Protein AF-A0A914QF33-F1 (afdb_monomer)

Secondary structure (DSSP, 8-state):
--PPPPSEEEEESSTTSSHHHHHHHHHHHHT-EEEEEEGGGG--SSTTHHHHHHHHHHHHHHHT-SEEEEEESTHHHHB------SHHHHHHHHHHHHHHHHHH-SS---SEEEEEEES-GGGB-TTTTSTTT--EEEE-PPPPHHHHHHHHHHHHTTS-B-TT--HHHHHHH-TT--HHHHHHHHHHHHHHHHHTT-SSB-HHHHHHHHHHHHHHHHH--------

Structure (mmCIF, N/CA/C/O backbone):
data_AF-A0A914QF33-F1
#
_entry.id   AF-A0A914QF33-F1
#
loop_
_atom_site.group_PDB
_atom_site.id
_atom_site.type_symbol
_atom_site.label_atom_id
_atom_site.label_alt_id
_atom_site.label_comp_id
_atom_site.label_asym_id
_atom_site.label_entity_id
_atom_site.label_seq_id
_atom_site.pdbx_PDB_ins_code
_atom_site.Cartn_x
_atom_site.Cartn_y
_atom_site.Cartn_z
_atom_site.occupancy
_atom_site.B_iso_or_equiv
_atom_site.auth_seq_id
_atom_site.auth_comp_id
_atom_site.auth_asym_id
_atom_site.auth_atom_id
_atom_site.pdbx_PDB_model_num
ATOM 1 N N . MET A 1 1 ? -22.958 -22.974 6.735 1.00 56.75 1 MET A N 1
ATOM 2 C CA . MET A 1 1 ? -21.685 -23.112 7.480 1.00 56.75 1 MET A CA 1
ATOM 3 C C . MET A 1 1 ? -21.623 -22.284 8.767 1.00 56.75 1 MET A C 1
ATOM 5 O O . MET A 1 1 ? -20.732 -22.549 9.552 1.00 56.75 1 MET A O 1
ATOM 9 N N . GLY A 1 2 ? -22.548 -21.345 9.038 1.00 72.31 2 GLY A N 1
ATOM 10 C CA . GLY A 1 2 ? -22.729 -20.777 10.390 1.00 72.31 2 GLY A CA 1
ATOM 11 C C . GLY A 1 2 ? -21.551 -19.972 10.958 1.00 72.31 2 GLY A C 1
ATOM 12 O O . GLY A 1 2 ? -21.504 -19.757 12.162 1.00 72.31 2 GLY A O 1
ATOM 13 N N . ILE A 1 3 ? -20.605 -19.547 10.114 1.00 76.50 3 ILE A N 1
ATOM 14 C CA . ILE A 1 3 ? -19.425 -18.773 10.514 1.00 76.50 3 ILE A CA 1
ATOM 15 C C . ILE A 1 3 ? -19.589 -17.300 10.149 1.00 76.50 3 ILE A C 1
ATOM 17 O O . ILE A 1 3 ? -20.126 -16.964 9.092 1.00 76.50 3 ILE A O 1
ATOM 21 N N . THR A 1 4 ? -19.087 -16.423 11.011 1.00 72.62 4 THR A N 1
ATOM 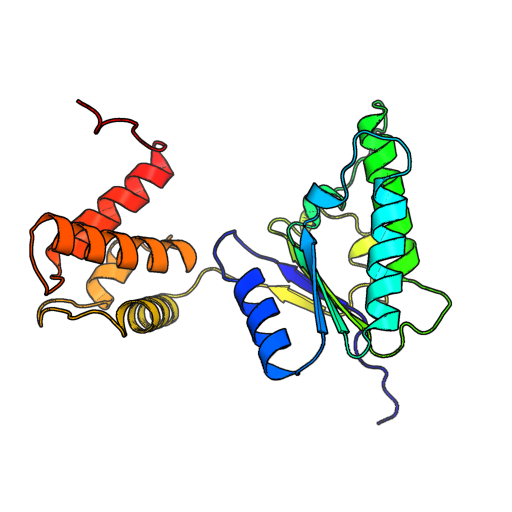22 C CA . THR A 1 4 ? -19.058 -14.980 10.765 1.00 72.62 4 THR A CA 1
ATOM 23 C C . THR A 1 4 ? -17.847 -14.627 9.907 1.00 72.62 4 THR A C 1
ATOM 25 O O . THR A 1 4 ? -16.744 -15.124 10.139 1.00 72.62 4 THR A O 1
ATOM 28 N N . ALA A 1 5 ? -18.039 -13.762 8.911 1.00 76.81 5 ALA A N 1
ATOM 29 C CA . ALA A 1 5 ? -16.935 -13.244 8.112 1.00 76.81 5 ALA A CA 1
ATOM 30 C C . ALA A 1 5 ? -15.943 -12.448 8.989 1.00 76.81 5 ALA A C 1
ATOM 32 O O . ALA A 1 5 ? -16.373 -11.804 9.951 1.00 76.81 5 ALA A O 1
ATOM 33 N N . PRO A 1 6 ? -14.638 -12.454 8.654 1.00 80.44 6 PRO A N 1
ATOM 34 C CA . PRO A 1 6 ? -13.648 -11.658 9.370 1.00 80.44 6 PRO A CA 1
ATOM 35 C C . PRO A 1 6 ? -14.013 -10.169 9.324 1.00 80.44 6 PRO A C 1
ATOM 37 O O . PRO A 1 6 ? -14.431 -9.642 8.291 1.00 80.44 6 PRO A O 1
ATOM 40 N N . LYS A 1 7 ? -13.854 -9.498 10.463 1.00 77.88 7 LYS A N 1
ATOM 41 C CA . LYS A 1 7 ? -14.256 -8.111 10.703 1.00 77.88 7 LYS A CA 1
ATOM 42 C C . LYS A 1 7 ? -13.261 -7.089 10.153 1.00 77.88 7 LYS A C 1
ATOM 44 O O . LYS A 1 7 ? -13.680 -6.011 9.737 1.00 77.88 7 LYS A O 1
ATOM 49 N N . GLY A 1 8 ? -11.970 -7.417 10.148 1.00 88.50 8 GLY A N 1
ATOM 50 C CA . GLY A 1 8 ? -10.912 -6.497 9.736 1.00 88.50 8 GLY A CA 1
ATOM 51 C C . GLY A 1 8 ? -9.675 -7.205 9.193 1.00 88.50 8 GLY A C 1
ATOM 52 O O . GLY A 1 8 ? -9.317 -8.302 9.637 1.00 88.50 8 GLY A O 1
ATOM 53 N N . VAL A 1 9 ? -9.026 -6.555 8.230 1.00 93.62 9 VAL A N 1
ATOM 54 C CA . VAL A 1 9 ? -7.782 -7.000 7.595 1.00 93.62 9 VAL A CA 1
ATOM 55 C C . VAL A 1 9 ? -6.718 -5.923 7.777 1.00 93.62 9 VAL A C 1
ATOM 57 O O . VAL A 1 9 ? -7.001 -4.744 7.583 1.00 93.62 9 VAL A O 1
ATOM 60 N N . ILE A 1 10 ? -5.486 -6.316 8.096 1.00 95.56 10 ILE A N 1
ATOM 61 C CA . ILE A 1 10 ? -4.321 -5.427 8.045 1.00 95.56 10 ILE A CA 1
ATOM 62 C C . ILE A 1 10 ? -3.326 -5.902 6.992 1.00 95.56 10 ILE A C 1
ATOM 64 O O . ILE A 1 10 ? -2.952 -7.075 6.956 1.00 95.56 10 ILE A O 1
ATOM 68 N N . LEU A 1 11 ? -2.908 -4.973 6.140 1.00 97.12 11 LEU A N 1
ATOM 69 C CA . LEU A 1 11 ? -1.852 -5.123 5.151 1.00 97.12 11 LEU A CA 1
ATOM 70 C C . LEU A 1 11 ? -0.567 -4.532 5.734 1.00 97.12 11 LEU A C 1
ATOM 72 O O . LEU A 1 11 ? -0.538 -3.360 6.111 1.00 97.12 11 LEU A O 1
ATOM 76 N N . TYR A 1 12 ? 0.505 -5.310 5.799 1.00 96.44 12 TYR A N 1
ATOM 77 C CA . TYR A 1 12 ? 1.785 -4.826 6.316 1.00 96.44 12 TYR A CA 1
ATOM 78 C C . TYR A 1 12 ? 2.955 -5.277 5.450 1.00 96.44 12 TYR A C 1
ATOM 80 O O . TYR A 1 12 ? 2.828 -6.190 4.645 1.00 96.44 12 TYR A O 1
ATOM 88 N N . GLY A 1 13 ? 4.084 -4.589 5.572 1.00 94.00 13 GLY A N 1
ATOM 89 C CA . GLY A 1 13 ? 5.297 -4.865 4.804 1.00 94.00 13 GLY A CA 1
ATOM 90 C C . GLY A 1 13 ? 6.000 -3.576 4.414 1.00 94.00 13 GLY A C 1
ATOM 91 O O . GLY A 1 13 ? 5.526 -2.482 4.727 1.00 94.00 13 GLY A O 1
ATOM 92 N N . GLU A 1 14 ? 7.107 -3.692 3.696 1.00 91.12 14 GLU A N 1
ATOM 93 C CA . GLU A 1 14 ? 7.926 -2.542 3.317 1.00 91.12 14 GLU A CA 1
ATOM 94 C C . GLU A 1 14 ? 7.166 -1.484 2.482 1.00 91.12 14 GLU A C 1
ATOM 96 O O . GLU A 1 14 ? 6.163 -1.785 1.815 1.00 91.12 14 GLU A O 1
ATOM 101 N N . PRO A 1 15 ? 7.603 -0.212 2.506 1.00 89.69 15 PRO A N 1
ATOM 102 C CA . PRO A 1 15 ? 7.045 0.806 1.626 1.00 89.69 15 PRO A CA 1
ATOM 103 C C . PRO A 1 15 ? 7.239 0.419 0.150 1.00 89.69 15 PRO A C 1
ATOM 105 O O . PRO A 1 15 ? 8.241 -0.174 -0.241 1.00 89.69 15 PRO A O 1
ATOM 108 N N . GLY A 1 16 ? 6.258 0.752 -0.692 1.00 89.25 16 GLY A N 1
ATOM 109 C CA . GLY A 1 16 ? 6.335 0.483 -2.133 1.00 89.25 16 GLY A CA 1
ATOM 110 C C . GLY A 1 16 ? 6.006 -0.953 -2.572 1.00 89.25 16 GLY A C 1
ATOM 111 O O . GLY A 1 16 ? 6.163 -1.262 -3.753 1.00 89.25 16 GLY A O 1
ATOM 112 N N . THR A 1 17 ? 5.506 -1.820 -1.679 1.00 92.50 17 THR A N 1
ATOM 113 C CA . THR A 1 17 ? 5.071 -3.198 -2.015 1.00 92.50 17 THR A CA 1
ATOM 114 C C . THR A 1 17 ? 3.632 -3.304 -2.536 1.00 92.50 17 THR A C 1
ATOM 116 O O . THR A 1 17 ? 3.186 -4.382 -2.911 1.00 92.50 17 THR A O 1
ATOM 119 N N . GLY A 1 18 ? 2.898 -2.187 -2.613 1.00 92.94 18 GLY A N 1
ATOM 120 C CA . GLY A 1 18 ? 1.579 -2.142 -3.257 1.00 92.94 18 GLY A CA 1
ATOM 121 C C . GLY A 1 18 ? 0.371 -2.305 -2.330 1.00 92.94 18 GLY A C 1
ATOM 122 O O . GLY A 1 18 ? -0.715 -2.587 -2.823 1.00 92.94 18 GLY A O 1
ATOM 123 N N . LYS A 1 19 ? 0.508 -2.069 -1.017 1.00 94.94 19 LYS A N 1
ATOM 124 C CA . LYS A 1 19 ? -0.603 -2.125 -0.038 1.00 94.94 19 LYS A CA 1
ATOM 125 C C . LYS A 1 19 ? -1.826 -1.298 -0.469 1.00 94.94 19 LYS A C 1
ATOM 127 O O . LYS A 1 19 ? -2.926 -1.830 -0.595 1.00 94.94 19 LYS A O 1
ATOM 132 N N . THR A 1 20 ? -1.619 -0.021 -0.794 1.00 90.94 20 THR A N 1
ATOM 133 C CA . THR A 1 20 ? -2.677 0.881 -1.282 1.00 90.94 20 THR A CA 1
ATOM 134 C C . THR A 1 20 ? -3.236 0.443 -2.643 1.00 90.94 20 THR A C 1
ATOM 136 O O . THR A 1 20 ? -4.423 0.620 -2.907 1.00 90.94 20 THR A O 1
ATOM 139 N N . LEU A 1 21 ? -2.404 -0.139 -3.518 1.00 91.88 21 LEU A N 1
ATOM 140 C CA . LEU A 1 21 ? -2.841 -0.644 -4.825 1.00 91.88 21 LEU A CA 1
ATOM 141 C C . LEU A 1 21 ? -3.768 -1.851 -4.654 1.00 91.88 21 LEU A C 1
ATOM 143 O O . LEU A 1 21 ? -4.826 -1.892 -5.277 1.00 91.88 21 LEU A O 1
ATOM 147 N N . LEU A 1 22 ? -3.412 -2.785 -3.768 1.00 93.25 22 LEU A N 1
ATOM 148 C CA . LEU A 1 22 ? -4.227 -3.954 -3.448 1.00 93.25 22 LEU A CA 1
ATOM 149 C C . LEU A 1 22 ? -5.594 -3.544 -2.887 1.00 93.25 22 LEU A C 1
ATOM 151 O O . LEU A 1 22 ? -6.614 -4.034 -3.361 1.00 93.25 22 LEU A O 1
ATOM 155 N N . ALA A 1 23 ? -5.630 -2.607 -1.935 1.00 89.75 23 ALA A N 1
ATOM 156 C CA . ALA A 1 23 ? -6.886 -2.120 -1.363 1.00 89.75 23 ALA A CA 1
ATOM 157 C C . ALA A 1 23 ? -7.811 -1.496 -2.423 1.00 89.75 23 ALA A C 1
ATOM 159 O O . ALA A 1 23 ? -9.002 -1.805 -2.465 1.00 89.75 23 ALA A O 1
ATOM 160 N N . LYS A 1 24 ? -7.258 -0.678 -3.331 1.00 86.56 24 LYS A N 1
ATOM 161 C CA . LYS A 1 24 ? -8.016 -0.109 -4.458 1.00 86.56 24 LYS A CA 1
ATOM 162 C C . LYS A 1 24 ? -8.519 -1.181 -5.426 1.00 86.56 24 LYS A C 1
ATOM 164 O O . LYS A 1 24 ? -9.646 -1.081 -5.900 1.00 86.56 24 LYS A O 1
ATOM 169 N N . ALA A 1 25 ? -7.708 -2.200 -5.713 1.00 89.75 25 ALA A N 1
ATOM 170 C CA . ALA A 1 25 ? -8.098 -3.298 -6.594 1.00 89.75 25 ALA A CA 1
ATOM 171 C C . ALA A 1 25 ? -9.272 -4.107 -6.017 1.00 89.75 25 ALA A C 1
ATOM 173 O O . ALA A 1 25 ? -10.191 -4.449 -6.756 1.00 89.75 25 ALA A O 1
ATOM 174 N N . VAL A 1 26 ? -9.271 -4.354 -4.701 1.00 89.50 26 VAL A N 1
ATOM 175 C CA . VAL A 1 26 ? -10.391 -5.007 -4.001 1.00 89.50 26 VAL A CA 1
ATOM 176 C C . VAL A 1 26 ? -11.657 -4.161 -4.088 1.00 89.50 26 VAL A C 1
ATOM 178 O O . VAL A 1 26 ? -12.715 -4.680 -4.411 1.00 89.50 26 VAL A O 1
ATOM 181 N N . ALA A 1 27 ? -11.563 -2.855 -3.850 1.00 84.31 27 ALA A N 1
ATOM 182 C CA . ALA A 1 27 ? -12.727 -1.977 -3.938 1.00 84.31 27 ALA A CA 1
ATOM 183 C C . ALA A 1 27 ? -13.337 -1.931 -5.345 1.00 84.31 27 ALA A C 1
ATOM 185 O O . ALA A 1 27 ? -14.554 -1.968 -5.509 1.00 84.31 27 ALA A O 1
ATOM 186 N N . HIS A 1 28 ? -12.481 -1.901 -6.367 1.00 84.88 28 HIS A N 1
ATOM 187 C CA . HIS A 1 28 ? -12.922 -1.930 -7.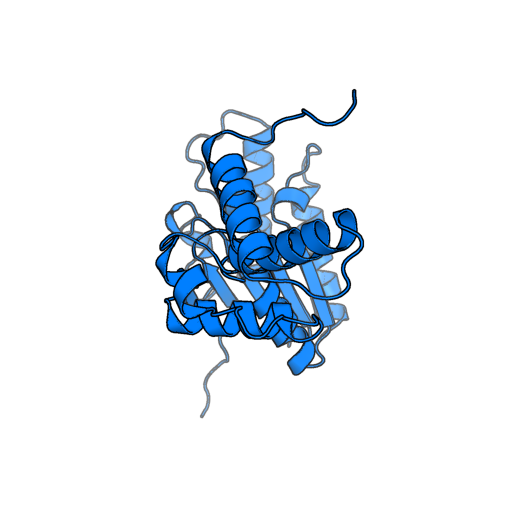755 1.00 84.88 28 HIS A CA 1
ATOM 188 C C . HIS A 1 28 ? -13.618 -3.253 -8.117 1.00 84.88 28 HIS A C 1
ATOM 190 O O . HIS A 1 28 ? -14.549 -3.249 -8.917 1.00 84.88 28 HIS A O 1
ATOM 196 N N . SER A 1 29 ? -13.189 -4.388 -7.553 1.00 88.75 29 SER A N 1
ATOM 197 C CA . SER A 1 29 ? -13.788 -5.693 -7.863 1.00 88.75 29 SER A CA 1
ATOM 198 C C . SER A 1 29 ? -15.087 -5.981 -7.107 1.00 88.75 29 SER A C 1
ATOM 200 O O . SER A 1 29 ? -15.863 -6.815 -7.568 1.00 88.75 29 SER A O 1
ATOM 202 N N . THR A 1 30 ? -15.340 -5.318 -5.974 1.00 85.69 30 THR A N 1
ATOM 203 C CA . THR A 1 30 ? -16.524 -5.572 -5.133 1.00 85.69 30 THR A CA 1
ATOM 204 C C . THR A 1 30 ? -17.685 -4.607 -5.364 1.00 85.69 30 THR A C 1
ATOM 206 O O . THR A 1 30 ? -18.737 -4.801 -4.761 1.00 85.69 30 THR A O 1
ATOM 209 N N . SER A 1 31 ? -17.517 -3.566 -6.191 1.00 83.69 31 SER A N 1
ATOM 210 C CA . SER A 1 31 ? -18.507 -2.488 -6.394 1.00 83.69 31 SER A CA 1
ATOM 211 C C . SER A 1 31 ? -19.007 -1.837 -5.090 1.00 83.69 31 SER A C 1
ATOM 213 O O . SER A 1 31 ? -20.052 -1.191 -5.082 1.00 83.69 31 SER A O 1
ATOM 215 N N . ALA A 1 32 ? -18.267 -1.998 -3.989 1.00 88.38 32 ALA A N 1
ATOM 216 C CA . ALA A 1 32 ? -18.563 -1.381 -2.704 1.00 88.38 32 ALA A CA 1
ATOM 217 C C . ALA A 1 32 ? -18.054 0.063 -2.685 1.00 88.38 32 ALA A C 1
ATOM 219 O O . ALA A 1 32 ? -17.037 0.386 -3.307 1.00 88.38 32 ALA A O 1
ATOM 220 N N . THR A 1 33 ? -18.714 0.926 -1.913 1.00 91.94 33 THR A N 1
ATOM 221 C CA . THR A 1 33 ? -18.214 2.281 -1.665 1.00 91.94 33 THR A CA 1
ATOM 222 C C . THR A 1 33 ? -16.828 2.199 -1.029 1.00 91.94 33 THR A C 1
ATOM 224 O O . THR A 1 33 ? -16.621 1.443 -0.081 1.00 91.94 33 THR A O 1
ATOM 227 N N . PHE A 1 34 ? -15.863 2.970 -1.532 1.00 93.75 34 PHE A N 1
ATOM 228 C CA . PHE A 1 34 ? -14.504 2.992 -0.995 1.00 93.75 34 PHE A CA 1
ATOM 229 C C . PHE A 1 34 ? -14.223 4.310 -0.288 1.00 93.75 34 PHE A C 1
ATOM 231 O O . PHE A 1 34 ? -14.032 5.341 -0.934 1.00 93.75 34 PHE A O 1
ATOM 238 N N . LEU A 1 35 ? -14.158 4.266 1.040 1.00 94.12 35 LEU A N 1
ATOM 239 C CA . LEU A 1 35 ? -13.763 5.408 1.856 1.00 94.12 35 LEU A CA 1
ATOM 240 C C . LEU A 1 35 ? -12.299 5.248 2.247 1.00 94.12 35 LEU A C 1
ATOM 242 O O . LEU A 1 35 ? -11.923 4.259 2.871 1.00 94.12 35 LEU A O 1
ATOM 246 N N . ARG A 1 36 ? -11.467 6.225 1.886 1.00 93.62 36 ARG A N 1
ATOM 247 C CA . ARG A 1 36 ? -10.045 6.253 2.240 1.00 93.62 36 ARG A CA 1
ATOM 248 C C . ARG A 1 36 ? -9.776 7.370 3.239 1.00 93.62 36 ARG A C 1
ATOM 250 O O . ARG A 1 36 ? -10.164 8.504 2.984 1.00 93.62 36 ARG A O 1
ATOM 257 N N . ALA A 1 37 ? -9.037 7.053 4.294 1.00 94.56 37 ALA A N 1
ATOM 258 C CA . ALA A 1 37 ? -8.424 8.028 5.189 1.00 94.56 37 ALA A CA 1
ATOM 259 C C . ALA A 1 37 ? -6.970 7.629 5.473 1.00 94.56 37 ALA A C 1
ATOM 261 O O . ALA A 1 37 ? -6.639 6.441 5.480 1.00 94.56 37 ALA A O 1
ATOM 262 N N . THR A 1 38 ? -6.100 8.610 5.691 1.00 94.19 38 THR A N 1
ATOM 263 C CA . THR A 1 38 ? -4.711 8.384 6.111 1.00 94.19 38 THR A CA 1
ATOM 264 C C . THR A 1 38 ? -4.624 8.562 7.624 1.00 94.19 38 THR A C 1
ATOM 266 O O . THR A 1 38 ? -5.294 9.428 8.182 1.00 94.19 38 THR A O 1
ATOM 269 N N . GLY A 1 39 ? -3.799 7.778 8.318 1.00 89.94 39 GLY A N 1
ATOM 270 C CA . GLY A 1 39 ? -3.629 7.892 9.768 1.00 89.94 39 GLY A CA 1
ATOM 271 C C . GLY A 1 39 ? -3.206 9.299 10.197 1.00 89.94 39 GLY A C 1
ATOM 272 O O . GLY A 1 39 ? -3.680 9.796 11.212 1.00 89.94 39 GLY A O 1
ATOM 273 N N . SER A 1 40 ? -2.394 9.984 9.388 1.00 89.44 40 SER A N 1
ATOM 274 C CA . SER A 1 40 ? -2.020 11.387 9.598 1.00 89.44 40 SER A CA 1
ATOM 275 C C . SER A 1 40 ? -3.210 12.348 9.589 1.00 89.44 40 SER A C 1
ATOM 277 O O . SER A 1 40 ? -3.198 13.317 10.341 1.00 89.44 40 SER A O 1
ATOM 279 N N . ASP A 1 41 ? -4.248 12.076 8.791 1.00 88.94 41 ASP A N 1
ATOM 280 C CA . ASP A 1 41 ? -5.438 12.934 8.678 1.00 88.94 41 ASP A CA 1
ATOM 281 C C . ASP A 1 41 ? -6.246 12.936 9.986 1.00 88.94 41 ASP A C 1
ATOM 283 O O . ASP A 1 41 ? -6.960 13.887 10.302 1.00 88.94 41 ASP A O 1
ATOM 287 N N . LEU A 1 42 ? -6.107 11.867 10.774 1.00 87.06 42 LEU A N 1
ATOM 288 C CA . LEU A 1 42 ? -6.761 11.702 12.067 1.00 87.06 42 LEU A CA 1
ATOM 289 C C . LEU A 1 42 ? -5.986 12.391 13.206 1.00 87.06 42 LEU A C 1
ATOM 291 O O . LEU A 1 42 ? -6.526 12.552 14.299 1.00 87.06 42 LEU A O 1
ATOM 295 N N . VAL A 1 43 ? -4.741 12.824 12.973 1.00 86.19 43 VAL A N 1
ATOM 296 C CA . VAL A 1 43 ? -3.927 13.542 13.963 1.00 86.19 43 VAL A CA 1
ATOM 297 C C . VAL A 1 43 ? -4.198 15.038 13.854 1.00 86.19 43 VAL A C 1
ATOM 299 O O . VAL A 1 43 ? -3.678 15.718 12.972 1.00 86.19 43 VAL A O 1
ATOM 302 N N . GLN A 1 44 ? -4.989 15.567 14.785 1.00 83.50 44 GLN A N 1
ATOM 303 C CA . GLN A 1 44 ? -5.368 16.979 14.806 1.00 83.50 44 GLN A CA 1
ATOM 304 C C . GLN A 1 44 ? -4.718 17.734 15.966 1.00 83.50 44 GLN A C 1
ATOM 306 O O . GLN A 1 44 ? -4.424 17.172 17.021 1.00 83.50 44 GLN A O 1
ATOM 311 N N . LYS A 1 45 ? -4.476 19.035 15.762 1.00 76.94 45 LYS A N 1
ATOM 312 C CA . LYS A 1 45 ? -3.938 19.924 16.810 1.00 76.94 45 LYS A CA 1
ATOM 313 C C . LYS A 1 45 ? -5.017 20.344 17.810 1.00 76.94 45 LYS A C 1
ATOM 315 O O . LYS A 1 45 ? -4.697 20.659 18.956 1.00 76.94 45 LYS A O 1
ATOM 320 N N . SER A 1 46 ? -6.274 20.375 17.372 1.00 78.88 46 SER A N 1
ATOM 321 C CA . SER A 1 46 ? -7.418 20.730 18.206 1.00 78.88 46 SER A CA 1
ATOM 322 C C . SER A 1 46 ? -7.864 19.526 19.032 1.00 78.88 46 SER A C 1
ATOM 324 O O . SER A 1 46 ? -8.001 18.418 18.520 1.00 78.88 46 SER A O 1
ATOM 326 N N . SER A 1 47 ? -8.139 19.755 20.316 1.00 80.62 47 SER A N 1
ATOM 327 C CA . SER A 1 47 ? -8.580 18.697 21.230 1.00 80.62 47 SER A CA 1
ATOM 328 C C . SER A 1 47 ? -9.926 18.102 20.797 1.00 80.62 47 SER A C 1
ATOM 330 O O . SER A 1 47 ? -10.915 18.823 20.686 1.00 80.62 47 SER A O 1
ATOM 332 N N . GLY A 1 48 ? -9.991 16.779 20.661 1.00 84.62 48 GLY A N 1
ATOM 333 C CA . GLY A 1 48 ? -11.191 16.005 20.341 1.00 84.62 48 GLY A CA 1
ATOM 334 C C . GLY A 1 48 ? -11.575 15.971 18.859 1.00 84.62 48 GLY A C 1
ATOM 335 O O . GLY A 1 48 ? -12.557 15.312 18.506 1.00 84.62 48 GLY A O 1
ATOM 336 N N . GLU A 1 49 ? -10.834 16.657 17.990 1.00 90.12 49 GLU A N 1
ATOM 337 C CA . GLU A 1 49 ? -11.142 16.725 16.560 1.00 90.12 49 GLU A CA 1
ATOM 338 C C . GLU A 1 49 ? -10.829 15.397 15.860 1.00 90.12 49 GLU A C 1
ATOM 340 O O . GLU A 1 49 ? -11.658 14.908 15.092 1.00 90.12 49 GLU A O 1
ATOM 345 N N . GLY A 1 50 ? -9.718 14.738 16.210 1.00 91.25 50 GLY A N 1
ATOM 346 C CA . GLY A 1 50 ? -9.369 13.426 15.656 1.00 91.25 50 GLY A CA 1
ATOM 347 C C . GLY A 1 50 ? -10.420 12.359 15.982 1.00 91.25 50 GLY A C 1
ATOM 348 O O . GLY A 1 50 ? -10.921 11.667 15.096 1.00 91.25 50 GLY A O 1
ATOM 349 N N . ALA A 1 51 ? -10.863 12.294 17.241 1.00 92.00 51 ALA A N 1
ATOM 350 C CA . ALA A 1 51 ? -11.938 11.391 17.663 1.00 92.00 51 ALA A CA 1
ATOM 351 C C . ALA A 1 51 ? -13.287 11.701 16.980 1.00 92.00 51 ALA A C 1
ATOM 353 O O . ALA A 1 51 ? -14.083 10.801 16.705 1.00 92.00 51 ALA A O 1
ATOM 354 N N . ARG A 1 52 ? -13.578 12.973 16.682 1.00 94.19 52 ARG A N 1
ATOM 355 C CA . ARG A 1 52 ? -14.764 13.341 15.897 1.00 94.19 52 ARG A CA 1
ATOM 356 C C . ARG A 1 52 ? -14.656 12.844 14.452 1.00 94.19 52 ARG A C 1
ATOM 358 O O . ARG A 1 52 ? -15.604 12.225 13.984 1.00 94.19 52 ARG A O 1
ATOM 365 N N . LEU A 1 53 ? -13.514 13.043 13.792 1.00 94.12 53 LEU A N 1
ATOM 366 C CA . LEU A 1 53 ? -13.282 12.566 12.422 1.00 94.12 53 LEU A CA 1
ATOM 367 C C . LEU A 1 53 ? -13.439 11.048 12.309 1.00 94.12 53 LEU A C 1
ATOM 369 O O . LEU A 1 53 ? -14.048 10.564 11.358 1.00 94.12 53 LEU A O 1
ATOM 373 N N . VAL A 1 54 ? -12.955 10.296 13.302 1.00 94.25 54 VAL A N 1
ATOM 374 C CA . VAL A 1 54 ? -13.166 8.844 13.368 1.00 94.25 54 VAL A CA 1
ATOM 375 C C . VAL A 1 54 ? -14.661 8.512 13.424 1.00 94.25 54 VAL A C 1
ATOM 377 O O . VAL A 1 54 ? -15.131 7.694 12.636 1.00 94.25 54 VAL A O 1
ATOM 380 N N . ARG A 1 55 ? -15.440 9.164 14.296 1.00 93.38 55 ARG A N 1
ATOM 381 C CA . ARG A 1 55 ? -16.895 8.936 14.372 1.00 93.38 55 ARG A CA 1
ATOM 382 C C . ARG A 1 55 ? -17.605 9.265 13.063 1.00 93.38 55 ARG A C 1
ATOM 384 O O . ARG A 1 55 ? -18.427 8.473 12.606 1.00 93.38 55 ARG A O 1
ATOM 391 N N . ASP A 1 56 ? -17.262 10.393 12.452 1.00 94.44 56 ASP A N 1
ATOM 392 C CA . ASP A 1 56 ? -17.869 10.848 11.202 1.00 94.44 56 ASP A CA 1
ATOM 393 C C . ASP A 1 56 ? -17.528 9.897 10.037 1.00 94.44 56 ASP A C 1
ATOM 395 O O . ASP A 1 56 ? -18.414 9.533 9.261 1.00 94.44 56 ASP A O 1
ATOM 399 N N . LEU A 1 57 ? -16.288 9.392 9.968 1.00 94.81 57 LEU A N 1
ATOM 400 C CA . LEU A 1 57 ? -15.865 8.387 8.986 1.00 94.81 57 LEU A CA 1
ATOM 401 C C . LEU A 1 57 ? -16.692 7.099 9.092 1.00 94.81 57 LEU A C 1
ATOM 403 O O . LEU A 1 57 ? -17.188 6.597 8.083 1.00 94.81 57 LEU A O 1
ATOM 407 N N . PHE A 1 58 ? -16.855 6.556 10.301 1.00 92.50 58 PHE A N 1
ATOM 408 C CA . PHE A 1 58 ? -17.616 5.320 10.506 1.00 92.50 58 PHE A CA 1
ATOM 409 C C . PHE A 1 58 ? -19.121 5.519 10.318 1.00 92.50 58 PHE A C 1
ATOM 411 O O . PHE A 1 58 ? -19.795 4.617 9.817 1.00 92.50 58 PHE A O 1
ATOM 418 N N . LYS A 1 59 ? -19.654 6.694 10.669 1.00 93.12 59 LYS A N 1
ATOM 419 C CA . LYS A 1 59 ? -21.047 7.053 10.391 1.00 93.12 59 LYS A CA 1
ATOM 420 C C . LYS A 1 59 ? -21.315 7.071 8.885 1.00 93.12 59 LYS A C 1
ATOM 422 O O . LYS A 1 59 ? -22.219 6.380 8.425 1.00 93.12 59 LYS A O 1
ATOM 427 N N . MET A 1 60 ? -20.477 7.768 8.122 1.00 94.19 60 MET A N 1
ATOM 428 C CA . MET A 1 60 ? -20.559 7.809 6.661 1.00 94.19 60 MET A CA 1
ATOM 429 C C . MET A 1 60 ? -20.407 6.411 6.044 1.00 94.19 60 MET A C 1
ATOM 431 O O . MET A 1 60 ? -21.157 6.044 5.146 1.00 94.19 60 MET A O 1
ATOM 435 N N . ALA A 1 61 ? -19.495 5.582 6.563 1.00 93.75 61 ALA A N 1
ATOM 436 C CA . ALA A 1 61 ? -19.334 4.207 6.093 1.00 93.75 61 ALA A CA 1
ATOM 437 C C . ALA A 1 61 ? -20.605 3.361 6.275 1.00 93.75 61 ALA A C 1
ATOM 439 O O . ALA A 1 61 ? -20.949 2.580 5.388 1.00 93.75 61 ALA A O 1
ATOM 440 N N . LYS A 1 62 ? -21.310 3.523 7.406 1.00 91.94 62 LYS A N 1
ATOM 441 C CA . LYS A 1 62 ? -22.599 2.859 7.659 1.00 91.94 62 LYS A CA 1
ATOM 442 C C . LYS A 1 62 ? -23.688 3.360 6.702 1.00 91.94 62 LYS A C 1
ATOM 444 O O . LYS A 1 62 ? -24.456 2.547 6.198 1.00 91.94 62 LYS A O 1
ATOM 449 N N . GLU A 1 63 ? -23.745 4.665 6.440 1.00 93.12 63 GLU A N 1
ATOM 450 C CA . GLU A 1 63 ? -24.718 5.278 5.520 1.00 93.12 63 GLU A CA 1
ATOM 451 C C . GLU A 1 63 ? -24.490 4.862 4.055 1.00 93.12 63 GLU A C 1
ATOM 453 O O . GLU A 1 63 ? -25.447 4.740 3.295 1.00 93.12 63 GLU A O 1
ATOM 458 N N . CYS A 1 64 ? -23.240 4.589 3.667 1.00 92.44 64 CYS A N 1
ATOM 459 C CA . CYS A 1 64 ? -22.860 4.182 2.311 1.00 92.44 64 CYS A CA 1
ATOM 460 C C . CYS A 1 64 ? -22.682 2.661 2.125 1.00 92.44 64 CYS A C 1
ATOM 462 O O . CYS A 1 64 ? -22.042 2.242 1.155 1.00 92.44 64 CYS A O 1
ATOM 464 N N . ALA A 1 65 ? -23.181 1.832 3.049 1.00 90.50 65 ALA A N 1
ATOM 465 C CA . ALA A 1 65 ? -23.052 0.378 2.956 1.00 90.50 65 ALA A CA 1
ATOM 466 C C . ALA A 1 65 ? -23.735 -0.176 1.676 1.00 90.50 65 ALA A C 1
ATOM 468 O O . ALA A 1 65 ? -24.846 0.256 1.360 1.00 90.50 65 ALA A O 1
ATOM 469 N N . PRO A 1 66 ? -23.125 -1.138 0.947 1.00 91.12 66 PRO A N 1
ATOM 470 C CA . PRO A 1 66 ? -21.889 -1.861 1.265 1.00 91.12 66 PRO A CA 1
ATOM 471 C C . PRO A 1 66 ? -20.631 -1.002 1.073 1.00 91.12 66 PRO A C 1
ATOM 473 O O . PRO A 1 66 ? -20.441 -0.372 0.032 1.00 91.12 66 PRO A O 1
ATOM 476 N N . CYS A 1 67 ? -19.750 -0.983 2.078 1.00 91.81 67 CYS A N 1
ATOM 477 C CA . CYS A 1 67 ? -18.616 -0.058 2.124 1.00 91.81 67 CYS A CA 1
ATOM 478 C C . CYS A 1 67 ? -17.325 -0.731 2.608 1.00 91.81 67 CYS A C 1
ATOM 480 O O . CYS A 1 67 ? -17.321 -1.550 3.528 1.00 91.81 67 CYS A O 1
ATOM 482 N N . ILE A 1 68 ? -16.198 -0.327 2.026 1.00 92.38 68 ILE A N 1
ATOM 483 C CA . ILE A 1 68 ? -14.849 -0.653 2.482 1.00 92.38 68 ILE A CA 1
ATOM 484 C C . ILE A 1 68 ? -14.199 0.631 2.996 1.00 92.38 68 ILE A C 1
ATOM 486 O O . ILE A 1 68 ? -13.998 1.581 2.240 1.00 92.38 68 ILE A O 1
ATOM 490 N N . VAL A 1 69 ? -13.846 0.641 4.279 1.00 94.44 69 VAL A N 1
ATOM 491 C CA . VAL A 1 69 ? -13.030 1.694 4.890 1.00 94.44 69 VAL A CA 1
ATOM 492 C C . VAL A 1 69 ? -11.569 1.271 4.818 1.00 94.44 69 VAL A C 1
ATOM 494 O O . VAL A 1 69 ? -11.178 0.261 5.407 1.00 94.44 69 VAL A O 1
ATOM 497 N N . PHE A 1 70 ? -10.765 2.044 4.095 1.00 95.88 70 PHE A N 1
ATOM 498 C CA . PHE A 1 70 ? -9.325 1.868 3.993 1.00 95.88 70 PHE A CA 1
ATOM 499 C C . PHE A 1 70 ? -8.586 2.929 4.813 1.00 95.88 70 PHE A C 1
ATOM 501 O O . PHE A 1 70 ? -8.632 4.114 4.480 1.00 95.88 70 PHE A O 1
ATOM 508 N N . LEU A 1 71 ? -7.895 2.487 5.865 1.00 95.62 71 LEU A N 1
ATOM 509 C CA . LEU A 1 71 ? -7.040 3.325 6.707 1.00 95.62 71 LEU A CA 1
ATOM 510 C C . LEU A 1 71 ? -5.573 3.091 6.336 1.00 95.62 71 LEU A C 1
ATOM 512 O O . LEU A 1 71 ? -4.993 2.066 6.699 1.00 95.62 71 LEU A O 1
ATOM 516 N N . ASP A 1 72 ? -4.990 4.023 5.589 1.00 94.69 72 ASP A N 1
ATOM 517 C CA . ASP A 1 72 ? -3.579 3.983 5.191 1.00 94.69 72 ASP A CA 1
ATOM 518 C C . ASP A 1 72 ? -2.689 4.565 6.300 1.00 94.69 72 ASP A C 1
ATOM 520 O O . ASP A 1 72 ? -3.144 5.414 7.060 1.00 94.69 72 ASP A O 1
ATOM 524 N N . GLU A 1 73 ? -1.430 4.136 6.392 1.00 92.88 73 GLU A N 1
ATOM 525 C CA . GLU A 1 73 ? -0.447 4.654 7.370 1.00 92.88 73 GLU A CA 1
ATOM 526 C C . GLU A 1 73 ? -0.968 4.701 8.821 1.00 92.88 73 GLU A C 1
ATOM 528 O O . GLU A 1 73 ? -0.815 5.690 9.546 1.00 92.88 73 GLU A O 1
ATOM 533 N N . ILE A 1 74 ? -1.616 3.615 9.262 1.00 93.88 74 ILE A N 1
ATOM 534 C CA . ILE A 1 74 ? -2.270 3.579 10.579 1.00 93.88 74 ILE A CA 1
ATOM 535 C C . ILE A 1 74 ? -1.282 3.732 11.749 1.00 93.88 74 ILE A C 1
ATOM 537 O O . ILE A 1 74 ? -1.679 4.101 12.849 1.00 93.88 74 ILE A O 1
ATOM 541 N N . ASP A 1 75 ? 0.016 3.525 11.525 1.00 91.25 75 ASP A N 1
ATOM 542 C CA . ASP A 1 75 ? 1.090 3.766 12.495 1.00 91.25 75 ASP A CA 1
ATOM 543 C C . ASP A 1 75 ? 1.191 5.225 12.968 1.00 91.25 75 ASP A C 1
ATOM 545 O O . ASP A 1 75 ? 1.651 5.466 14.089 1.00 91.25 75 ASP A O 1
ATOM 549 N N . ALA A 1 76 ? 0.676 6.189 12.196 1.00 89.44 76 ALA A N 1
ATOM 550 C CA . ALA A 1 76 ? 0.605 7.588 12.620 1.00 89.44 76 ALA A CA 1
ATOM 551 C C . ALA A 1 76 ? -0.241 7.787 13.897 1.00 89.44 76 ALA A C 1
ATOM 553 O O . ALA A 1 76 ? 0.112 8.608 14.746 1.00 89.44 76 ALA A O 1
ATOM 554 N N . VAL A 1 77 ? -1.315 7.002 14.061 1.00 88.75 77 VAL A N 1
ATOM 555 C CA . VAL A 1 77 ? -2.215 7.046 15.235 1.00 88.75 77 VAL A CA 1
ATOM 556 C C . VAL A 1 77 ? -2.149 5.802 16.113 1.00 88.75 77 VAL A C 1
ATOM 558 O O . VAL A 1 77 ? -2.500 5.857 17.284 1.00 88.75 77 VAL A O 1
ATOM 561 N N . GLY A 1 78 ? -1.708 4.675 15.561 1.00 84.38 78 GLY A N 1
ATOM 562 C CA . GLY A 1 78 ? -1.759 3.367 16.203 1.00 84.38 78 GLY A CA 1
ATOM 563 C C . GLY A 1 78 ? -0.504 2.976 16.969 1.00 84.38 78 GLY A C 1
ATOM 564 O O . GLY A 1 78 ? -0.413 1.826 17.377 1.00 84.38 78 GLY A O 1
ATOM 565 N N . THR A 1 79 ? 0.480 3.860 17.130 1.00 82.69 79 THR A N 1
ATOM 566 C CA . THR A 1 79 ? 1.756 3.544 17.791 1.00 82.69 79 THR A CA 1
ATOM 567 C C . THR A 1 79 ? 1.621 3.419 19.311 1.00 82.69 79 THR A C 1
ATOM 569 O O . THR A 1 79 ? 0.930 4.211 19.949 1.00 82.69 79 THR A O 1
ATOM 572 N N . LYS A 1 80 ? 2.332 2.453 19.915 1.00 67.75 80 LYS A N 1
ATOM 573 C CA . LYS A 1 80 ? 2.448 2.328 21.381 1.00 67.75 80 LYS A CA 1
ATOM 574 C C . LYS A 1 80 ? 3.107 3.584 21.961 1.00 67.75 80 LYS A C 1
ATOM 576 O O . LYS A 1 80 ? 4.289 3.818 21.715 1.00 67.75 80 LYS A O 1
ATOM 581 N N . ARG A 1 81 ? 2.382 4.368 22.760 1.00 68.19 81 ARG A N 1
ATOM 582 C CA . ARG A 1 81 ? 2.952 5.503 23.505 1.00 68.19 81 ARG A CA 1
ATOM 583 C C . ARG A 1 81 ? 2.806 5.240 25.001 1.00 68.19 81 ARG A C 1
ATOM 585 O O . ARG A 1 81 ? 1.695 5.232 25.517 1.00 68.19 81 ARG A O 1
ATOM 592 N N . PHE A 1 82 ? 3.930 4.954 25.660 1.00 56.34 82 PHE A N 1
ATOM 593 C CA . PHE A 1 82 ? 3.979 4.570 27.078 1.00 56.34 82 PHE A CA 1
ATOM 594 C C . PHE A 1 82 ? 4.085 5.765 28.036 1.00 56.34 82 PHE A C 1
ATOM 596 O O . PHE A 1 82 ? 3.774 5.605 29.209 1.00 56.34 82 PHE A O 1
ATOM 603 N N . ASP A 1 83 ? 4.448 6.951 27.540 1.00 56.84 83 ASP A N 1
ATOM 604 C CA . ASP A 1 83 ? 4.559 8.171 28.342 1.00 56.84 83 ASP A CA 1
ATOM 605 C C . ASP A 1 83 ? 3.803 9.311 27.655 1.00 56.84 83 ASP A C 1
ATOM 607 O O . ASP A 1 83 ? 4.147 9.725 26.551 1.00 56.84 83 ASP A O 1
ATOM 611 N N . THR A 1 84 ? 2.723 9.786 28.276 1.00 62.41 84 THR A N 1
ATOM 612 C CA . THR A 1 84 ? 1.831 10.815 27.712 1.00 62.41 84 THR A CA 1
ATOM 613 C C . THR A 1 84 ? 2.127 12.165 28.356 1.00 62.41 84 THR A C 1
ATOM 615 O O . THR A 1 84 ? 1.301 12.749 29.059 1.00 62.41 84 THR A O 1
ATOM 618 N N . SER A 1 85 ? 3.355 12.641 28.163 1.00 67.19 85 SER A N 1
ATOM 619 C CA . SER A 1 85 ? 3.837 13.882 28.779 1.00 67.19 85 SER A CA 1
ATOM 620 C C . SER A 1 85 ? 3.394 15.129 28.006 1.00 67.19 85 SER A C 1
ATOM 622 O O . SER A 1 85 ? 3.249 16.205 28.588 1.00 67.19 85 SER A O 1
ATOM 624 N N . SER A 1 86 ? 3.109 14.994 26.704 1.00 77.56 86 SER A N 1
ATOM 625 C CA . SER A 1 86 ? 2.689 16.108 25.852 1.00 77.56 86 SER A CA 1
ATOM 626 C C . SER A 1 86 ? 1.186 16.097 25.533 1.00 77.56 86 SER A C 1
ATOM 628 O O . SER A 1 86 ? 0.559 15.053 25.343 1.00 77.56 86 SER A O 1
ATOM 630 N N . ARG A 1 87 ? 0.587 17.292 25.400 1.00 74.62 87 ARG A N 1
ATOM 631 C CA . ARG A 1 87 ? -0.833 17.449 25.005 1.00 74.62 87 ARG A CA 1
ATOM 632 C C . ARG A 1 87 ? -1.133 16.829 23.633 1.00 74.62 87 ARG A C 1
ATOM 634 O O . ARG A 1 87 ? -2.236 16.337 23.423 1.00 74.62 87 ARG A O 1
ATOM 641 N N . GLY A 1 88 ? -0.163 16.837 22.714 1.00 77.00 88 GLY A N 1
ATOM 642 C CA . GLY A 1 88 ? -0.310 16.229 21.388 1.00 77.00 88 GLY A CA 1
ATOM 643 C C . GLY A 1 88 ? -0.408 14.703 21.445 1.00 77.00 88 G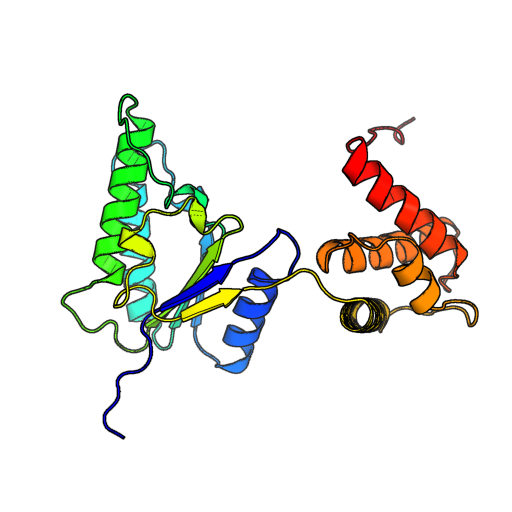LY A C 1
ATOM 644 O O . GLY A 1 88 ? -1.231 14.112 20.754 1.00 77.00 88 GLY A O 1
ATOM 645 N N . GLU A 1 89 ? 0.370 14.055 22.314 1.00 79.56 89 GLU A N 1
ATOM 646 C CA . GLU A 1 89 ? 0.298 12.602 22.518 1.00 79.56 89 GLU A CA 1
ATOM 647 C C . GLU A 1 89 ? -1.038 12.160 23.108 1.00 79.56 89 GLU A C 1
ATOM 649 O O . GLU A 1 89 ? -1.591 11.152 22.670 1.00 79.56 89 GLU A O 1
ATOM 654 N N . GLN A 1 90 ? -1.583 12.936 24.048 1.00 83.31 90 GLN A N 1
ATOM 655 C CA . GLN A 1 90 ? -2.900 12.668 24.628 1.00 83.31 90 GLN A CA 1
ATOM 656 C C . GLN A 1 90 ? -4.007 12.715 23.566 1.00 83.31 90 GLN A C 1
ATOM 658 O O . GLN A 1 90 ? -4.938 11.912 23.609 1.00 83.31 90 GLN A O 1
ATOM 663 N N . GLU A 1 91 ? -3.909 13.623 22.592 1.00 85.69 91 GLU A N 1
ATOM 664 C CA . GLU A 1 91 ? -4.892 13.732 21.510 1.00 85.69 91 GLU A CA 1
ATOM 665 C C . GLU A 1 91 ? -4.813 12.556 20.526 1.00 85.69 91 GLU A C 1
ATOM 667 O O . GLU A 1 91 ? -5.839 11.975 20.158 1.00 85.69 91 GLU A O 1
ATOM 672 N N . VAL A 1 92 ? -3.597 12.138 20.160 1.00 87.44 92 VAL A N 1
ATOM 673 C CA . VAL A 1 92 ? -3.388 10.930 19.345 1.00 87.44 92 VAL A CA 1
ATOM 674 C C . VAL A 1 92 ? -3.943 9.698 20.065 1.00 87.44 92 VAL A C 1
ATOM 676 O O . VAL A 1 92 ? -4.657 8.901 19.459 1.00 87.44 92 VAL A O 1
ATOM 679 N N . GLN A 1 93 ? -3.694 9.572 21.372 1.00 87.75 93 GLN A N 1
ATOM 680 C CA . GLN A 1 93 ? -4.207 8.464 22.177 1.00 87.75 93 GLN A CA 1
ATOM 681 C C . GLN A 1 93 ? -5.741 8.454 22.243 1.00 87.75 93 GLN A C 1
ATOM 683 O O . GLN A 1 93 ? -6.351 7.397 22.101 1.00 87.75 93 GLN A O 1
ATOM 688 N N . ARG A 1 94 ? -6.390 9.612 22.414 1.00 89.25 94 ARG A N 1
ATOM 689 C CA . ARG A 1 94 ? -7.862 9.716 22.373 1.00 89.25 94 ARG A CA 1
ATOM 690 C C . ARG A 1 94 ? -8.427 9.283 21.025 1.00 89.25 94 ARG A C 1
ATOM 692 O O . ARG A 1 94 ? -9.413 8.552 20.983 1.00 89.25 94 ARG A O 1
ATOM 699 N N . THR A 1 95 ? -7.783 9.700 19.940 1.00 91.94 95 THR A N 1
ATOM 700 C CA . THR A 1 95 ? -8.161 9.312 18.576 1.00 91.94 95 THR A CA 1
ATOM 701 C C . THR A 1 95 ? -8.022 7.805 18.369 1.00 91.94 95 THR A C 1
ATOM 703 O O . THR A 1 95 ? -8.927 7.173 17.825 1.00 91.94 95 THR A O 1
ATOM 706 N N . LEU A 1 96 ? -6.932 7.206 18.863 1.00 91.50 96 LEU A N 1
ATOM 707 C CA . LEU A 1 96 ? -6.737 5.759 18.852 1.00 91.50 96 LEU A CA 1
ATOM 708 C C . LEU A 1 96 ? -7.833 5.038 19.640 1.00 91.50 96 LEU A C 1
ATOM 710 O O . LEU A 1 96 ? -8.427 4.101 19.120 1.00 91.50 96 LEU A O 1
ATOM 714 N N . LEU A 1 97 ? -8.134 5.471 20.866 1.00 91.12 97 LEU A N 1
ATOM 715 C CA . LEU A 1 97 ? -9.180 4.856 21.689 1.00 91.12 97 LEU A CA 1
ATOM 716 C C . LEU A 1 97 ? -10.550 4.911 21.005 1.00 91.12 97 LEU A C 1
ATOM 718 O O . LEU A 1 97 ? -11.269 3.914 21.007 1.00 91.12 97 LEU A O 1
ATOM 722 N N . GLU A 1 98 ? -10.888 6.031 20.367 1.00 92.44 98 GLU A N 1
ATOM 723 C CA . GLU A 1 98 ? -12.130 6.136 19.602 1.00 92.44 98 GLU A CA 1
ATOM 724 C C . GLU A 1 98 ? -12.135 5.196 18.392 1.00 92.44 98 GLU A C 1
ATOM 726 O O . GLU A 1 98 ? -13.127 4.508 18.150 1.00 92.44 98 GLU A O 1
ATOM 731 N N . LEU A 1 99 ? -11.016 5.084 17.671 1.00 92.31 99 LEU A N 1
ATOM 732 C CA . LEU A 1 99 ? -10.886 4.104 16.594 1.00 92.31 99 LEU A CA 1
ATOM 733 C C . LEU A 1 99 ? -11.103 2.682 17.120 1.00 92.31 99 LEU A C 1
ATOM 735 O O . LEU A 1 99 ? -11.884 1.932 16.542 1.00 92.31 99 LEU A O 1
ATOM 739 N N . LEU A 1 100 ? -10.473 2.314 18.237 1.00 90.62 100 LEU A N 1
ATOM 740 C CA . LEU A 1 100 ? -10.659 1.006 18.865 1.00 90.62 100 LEU A CA 1
ATOM 741 C C . LEU A 1 100 ? -12.125 0.756 19.250 1.00 90.62 100 LEU A C 1
ATOM 743 O O . LEU A 1 100 ? -12.627 -0.344 19.018 1.00 90.62 100 LEU A O 1
ATOM 747 N N . ASN A 1 101 ? -12.824 1.770 19.764 1.00 90.31 101 ASN A N 1
ATOM 748 C CA . ASN A 1 101 ? -14.248 1.680 20.085 1.00 90.31 101 ASN A CA 1
ATOM 749 C C . ASN A 1 101 ? -15.099 1.405 18.836 1.00 90.31 101 ASN A C 1
ATOM 751 O O . ASN A 1 101 ? -15.965 0.530 18.874 1.00 90.31 101 ASN A O 1
ATOM 755 N N . GLN A 1 102 ? -14.830 2.083 17.714 1.00 89.62 102 GLN A N 1
ATOM 756 C CA . GLN A 1 102 ? -15.525 1.834 16.442 1.00 89.62 102 GLN A CA 1
ATOM 757 C C . GLN A 1 102 ? -15.202 0.441 15.854 1.00 89.62 102 GLN A C 1
ATOM 759 O O . GLN A 1 102 ? -16.063 -0.210 15.248 1.00 89.62 102 GLN A O 1
ATOM 764 N N . LEU A 1 103 ? -13.973 -0.053 16.059 1.00 87.75 103 LEU A N 1
ATOM 765 C CA . LEU A 1 103 ? -13.528 -1.391 15.640 1.00 87.75 103 LEU A CA 1
ATOM 766 C C . LEU A 1 103 ? -14.075 -2.530 16.502 1.00 87.75 103 LEU A C 1
ATOM 768 O O . LEU A 1 103 ? -14.211 -3.650 16.001 1.00 87.75 103 LEU A O 1
ATOM 772 N N . ASP A 1 104 ? -14.408 -2.277 17.763 1.00 79.94 104 ASP A N 1
ATOM 773 C CA . ASP A 1 104 ? -15.066 -3.265 18.616 1.00 79.94 104 ASP A CA 1
ATOM 774 C C . ASP A 1 104 ? -16.567 -3.247 18.417 1.00 79.94 104 ASP A C 1
ATOM 776 O O . ASP A 1 104 ? -17.104 -4.284 18.036 1.00 79.94 104 ASP A O 1
ATOM 780 N N . GLY A 1 105 ? -17.182 -2.072 18.604 1.00 65.31 105 GLY A N 1
ATOM 781 C CA . GLY A 1 105 ? -18.599 -1.769 18.421 1.00 65.31 105 GLY A CA 1
ATOM 782 C C . GLY A 1 105 ? -19.561 -2.810 19.001 1.00 65.31 105 GLY A C 1
ATOM 783 O O . GLY A 1 105 ? -19.730 -3.889 18.443 1.00 65.31 105 GLY A O 1
ATOM 784 N N . PHE A 1 106 ? -20.293 -2.458 20.061 1.00 52.28 106 PHE A N 1
ATOM 785 C CA . PHE A 1 106 ? -21.410 -3.284 20.552 1.00 52.28 106 PHE A CA 1
ATOM 786 C C . PHE A 1 106 ? -22.518 -3.478 19.498 1.00 52.28 106 PHE A C 1
ATOM 788 O O . PHE A 1 106 ? -23.260 -4.456 19.546 1.00 52.28 106 PHE A O 1
ATOM 795 N N . GLU A 1 107 ? -22.610 -2.568 18.527 1.00 60.59 107 GLU A N 1
ATOM 796 C CA . GLU A 1 107 ? -23.526 -2.660 17.395 1.00 60.59 107 GLU A CA 1
ATOM 797 C C . GLU A 1 107 ? -22.909 -3.415 16.213 1.00 60.59 107 GLU A C 1
ATOM 799 O O . GLU A 1 107 ? -21.739 -3.238 15.864 1.00 60.59 107 GLU A O 1
ATOM 804 N N . SER A 1 108 ? -23.738 -4.200 15.520 1.00 66.00 108 SER A N 1
ATOM 805 C CA . SER A 1 108 ? -23.376 -4.766 14.221 1.00 66.00 108 SER A CA 1
ATOM 806 C C . SER A 1 108 ? -22.975 -3.646 13.254 1.00 66.00 108 SER A C 1
ATOM 808 O O . SER A 1 108 ? -23.757 -2.737 12.982 1.00 66.00 108 SER A O 1
ATOM 810 N N . ARG A 1 109 ? -21.763 -3.729 12.690 1.00 71.12 109 ARG A N 1
ATOM 811 C CA . ARG A 1 109 ? -21.265 -2.799 11.660 1.00 71.12 109 ARG A CA 1
ATOM 812 C C . ARG A 1 109 ? -21.984 -2.927 10.310 1.00 71.12 109 ARG A C 1
ATOM 814 O O . ARG A 1 109 ? -21.623 -2.220 9.375 1.00 71.12 109 ARG A O 1
ATOM 821 N N . GLY A 1 110 ? -22.968 -3.820 10.190 1.00 78.44 110 GLY A N 1
ATOM 822 C CA . GLY A 1 110 ? -23.612 -4.119 8.916 1.00 78.44 110 GLY A CA 1
ATOM 823 C C . GLY A 1 110 ? -22.593 -4.611 7.886 1.00 78.44 110 GLY A C 1
ATOM 824 O O . GLY A 1 110 ? -21.672 -5.363 8.221 1.00 78.44 110 GLY A O 1
ATOM 825 N N . ASP A 1 111 ? -22.738 -4.165 6.639 1.00 86.31 111 ASP A N 1
ATOM 826 C CA . ASP A 1 111 ? -21.829 -4.517 5.545 1.00 86.31 111 ASP A CA 1
ATOM 827 C C . ASP A 1 111 ? -20.715 -3.480 5.329 1.00 86.31 111 ASP A C 1
ATOM 829 O O . ASP A 1 111 ? -20.472 -2.986 4.228 1.00 86.31 111 ASP A O 1
ATOM 833 N N . VAL A 1 112 ? -20.039 -3.132 6.428 1.00 90.12 112 VAL A N 1
ATOM 834 C CA . VAL A 1 112 ? -18.838 -2.293 6.418 1.00 90.12 112 VAL A CA 1
ATOM 835 C C . VAL A 1 112 ? -17.620 -3.159 6.721 1.00 90.12 112 VAL A C 1
ATOM 837 O O . VAL A 1 112 ? -17.523 -3.772 7.789 1.00 90.12 112 VAL A O 1
ATOM 840 N N . LYS A 1 113 ? -16.677 -3.218 5.778 1.00 90.19 113 LYS A N 1
ATOM 841 C CA . LYS A 1 113 ? -15.399 -3.929 5.926 1.00 90.19 113 LYS A CA 1
ATOM 842 C C . LYS A 1 113 ? -14.266 -2.942 6.145 1.00 90.19 113 LYS A C 1
ATOM 844 O O . LYS A 1 113 ? -14.292 -1.829 5.629 1.00 90.19 113 LYS A O 1
ATOM 849 N N . ILE A 1 114 ? -13.259 -3.368 6.899 1.00 92.88 114 ILE A N 1
ATOM 850 C CA . ILE A 1 114 ? -12.140 -2.510 7.287 1.00 92.88 114 ILE A CA 1
ATOM 851 C C . ILE A 1 114 ? -10.845 -3.126 6.782 1.00 92.88 114 ILE A C 1
ATOM 853 O O . ILE A 1 114 ? -10.541 -4.287 7.071 1.00 92.88 114 ILE A O 1
ATOM 857 N N . ILE A 1 115 ? -10.085 -2.330 6.038 1.00 95.00 115 ILE A N 1
ATOM 858 C CA . ILE A 1 115 ? -8.735 -2.653 5.593 1.00 95.00 115 ILE A CA 1
ATOM 859 C C . ILE A 1 115 ? -7.804 -1.582 6.158 1.00 95.00 115 ILE A C 1
ATOM 861 O O . ILE A 1 115 ? -7.990 -0.397 5.913 1.00 95.00 115 ILE A O 1
ATOM 865 N N . MET A 1 116 ? -6.791 -1.990 6.908 1.00 95.94 116 MET A N 1
ATOM 866 C CA . MET A 1 116 ? -5.747 -1.095 7.406 1.00 95.94 116 MET A CA 1
ATOM 867 C C . MET A 1 116 ? -4.434 -1.382 6.691 1.00 95.94 116 MET A C 1
ATOM 869 O O . MET A 1 116 ? -4.184 -2.525 6.313 1.00 95.94 116 MET A O 1
ATOM 873 N N . ALA A 1 117 ? -3.578 -0.379 6.533 1.00 96.31 117 ALA A N 1
ATOM 874 C CA . ALA A 1 117 ? -2.230 -0.554 6.016 1.00 96.31 117 ALA A CA 1
ATOM 875 C C . ALA A 1 117 ? -1.192 0.119 6.917 1.00 96.31 117 ALA A C 1
ATOM 877 O O . ALA A 1 117 ? -1.403 1.218 7.422 1.00 96.31 117 ALA A O 1
ATOM 878 N N . THR A 1 118 ? -0.052 -0.542 7.109 1.00 95.19 118 THR A N 1
ATOM 879 C CA . THR A 1 118 ? 1.106 0.024 7.815 1.00 95.19 118 THR A CA 1
ATOM 880 C C . THR A 1 118 ? 2.413 -0.478 7.213 1.00 95.19 118 THR A C 1
ATOM 882 O O . THR A 1 118 ? 2.460 -1.532 6.574 1.00 95.19 118 THR A O 1
ATOM 885 N N . ASN A 1 119 ? 3.497 0.261 7.436 1.00 93.50 119 ASN A N 1
ATOM 886 C CA . ASN A 1 119 ? 4.847 -0.214 7.147 1.00 93.50 119 ASN A CA 1
ATOM 887 C C . ASN A 1 119 ? 5.498 -0.929 8.344 1.00 93.50 119 ASN A C 1
ATOM 889 O O . ASN A 1 119 ? 6.510 -1.600 8.167 1.00 93.50 119 ASN A O 1
ATOM 893 N N . ARG A 1 120 ? 4.950 -0.777 9.560 1.00 91.00 120 ARG A N 1
ATOM 894 C CA . ARG A 1 120 ? 5.601 -1.187 10.815 1.00 91.00 120 ARG A CA 1
ATOM 895 C C . ARG A 1 120 ? 4.606 -1.819 11.787 1.00 91.00 120 ARG A C 1
ATOM 897 O O . ARG A 1 120 ? 4.266 -1.225 12.810 1.00 91.00 120 ARG A O 1
ATOM 904 N N . ILE A 1 121 ? 4.156 -3.037 11.490 1.00 92.19 121 ILE A N 1
ATOM 905 C CA . ILE A 1 121 ? 3.161 -3.736 12.322 1.00 92.19 121 ILE A CA 1
ATOM 906 C C . ILE A 1 121 ? 3.595 -3.905 13.789 1.00 92.19 121 ILE A C 1
ATOM 908 O O . ILE A 1 121 ? 2.758 -3.797 14.679 1.00 92.19 121 ILE A O 1
ATOM 912 N N . ASP A 1 122 ? 4.893 -4.072 14.058 1.00 91.25 122 ASP A N 1
ATOM 913 C CA . ASP A 1 122 ? 5.433 -4.281 15.413 1.00 91.25 122 ASP A CA 1
ATOM 914 C C . ASP A 1 122 ? 5.319 -3.040 16.313 1.00 91.25 122 ASP A C 1
ATOM 916 O O . ASP A 1 122 ? 5.305 -3.138 17.546 1.00 91.25 122 ASP A O 1
ATOM 920 N N . SER A 1 123 ? 5.222 -1.862 15.688 1.00 89.88 123 SER A N 1
ATOM 921 C CA . SER A 1 123 ? 5.084 -0.575 16.377 1.00 89.88 123 SER A CA 1
ATOM 922 C C . SER A 1 123 ? 3.653 -0.296 16.843 1.00 89.88 123 SER A C 1
ATOM 924 O O . SER A 1 123 ? 3.442 0.571 17.697 1.00 89.88 123 SER A O 1
ATOM 926 N N . LEU A 1 124 ? 2.680 -1.043 16.311 1.00 91.19 124 LEU A N 1
ATOM 927 C CA . LEU A 1 124 ? 1.271 -0.842 16.604 1.00 91.19 124 LEU A CA 1
ATOM 928 C C . LEU A 1 124 ? 0.893 -1.309 18.012 1.00 91.19 124 LEU A C 1
ATOM 930 O O . LEU A 1 124 ? 1.446 -2.267 18.564 1.00 91.19 124 LEU A O 1
ATOM 934 N N . ASP A 1 125 ? -0.100 -0.633 18.580 1.00 90.25 125 ASP A N 1
ATOM 935 C CA . ASP A 1 125 ? -0.738 -1.006 19.830 1.00 90.25 125 ASP A CA 1
ATOM 936 C C . ASP A 1 125 ? -1.318 -2.434 19.712 1.00 90.25 125 ASP A C 1
ATOM 938 O O . ASP A 1 125 ? -2.097 -2.710 18.787 1.00 90.25 125 ASP A O 1
ATOM 942 N N . PRO A 1 126 ? -0.981 -3.367 20.628 1.00 89.62 126 PRO A N 1
ATOM 943 C CA . PRO A 1 126 ? -1.469 -4.741 20.584 1.00 89.62 126 PRO A CA 1
ATOM 944 C C . PRO A 1 126 ? -2.995 -4.824 20.641 1.00 89.62 126 PRO A C 1
ATOM 946 O O . PRO A 1 126 ? -3.581 -5.775 20.122 1.00 89.62 126 PRO A O 1
ATOM 949 N N . ALA A 1 127 ? -3.645 -3.827 21.248 1.00 89.06 127 ALA A N 1
ATOM 950 C CA . ALA A 1 127 ? -5.088 -3.732 21.306 1.00 89.06 127 ALA A CA 1
ATOM 951 C C . ALA A 1 127 ? -5.683 -3.605 19.898 1.00 89.06 127 ALA A C 1
ATOM 953 O O . ALA A 1 127 ? -6.728 -4.195 19.638 1.00 89.06 127 ALA A O 1
ATOM 954 N N . LEU A 1 128 ? -5.036 -2.900 18.966 1.00 87.62 128 LEU A N 1
ATOM 955 C CA . LEU A 1 128 ? -5.532 -2.734 17.596 1.00 87.62 128 LEU A CA 1
ATOM 956 C C . LEU A 1 128 ? -5.470 -4.049 16.801 1.00 87.62 128 LEU A C 1
ATOM 958 O O . LEU A 1 128 ? -6.402 -4.380 16.076 1.00 87.62 128 LEU A O 1
ATOM 962 N N . ILE A 1 129 ? -4.410 -4.839 16.996 1.00 87.69 129 ILE A N 1
ATOM 963 C CA . ILE A 1 129 ? -4.147 -6.096 16.266 1.00 87.69 129 ILE A CA 1
ATOM 964 C C . ILE A 1 129 ? -4.739 -7.355 16.922 1.00 87.69 129 ILE A C 1
ATOM 966 O O . ILE A 1 129 ? -4.402 -8.478 16.520 1.00 87.69 129 ILE A O 1
ATOM 970 N N . ARG A 1 130 ? -5.575 -7.188 17.951 1.00 88.31 130 ARG A N 1
ATOM 971 C CA . ARG A 1 130 ? -6.213 -8.291 18.676 1.00 88.31 130 ARG A CA 1
ATOM 972 C C . ARG A 1 130 ? -7.318 -8.945 17.820 1.00 88.31 130 ARG A C 1
ATOM 974 O O . ARG A 1 130 ? -8.080 -8.223 17.165 1.00 88.31 130 ARG A O 1
ATOM 981 N N . PRO A 1 131 ? -7.460 -10.288 17.857 1.00 84.62 131 PRO A N 1
ATOM 982 C CA . PRO A 1 131 ? -8.591 -10.981 17.238 1.00 84.62 131 PRO A CA 1
ATOM 983 C C . PRO A 1 131 ? -9.939 -10.403 17.689 1.00 84.62 131 PRO A C 1
ATOM 985 O O . PRO A 1 131 ? -10.105 -10.078 18.866 1.00 84.62 131 PRO A O 1
ATOM 988 N N . GLY A 1 132 ? -10.885 -10.267 16.758 1.00 81.25 132 GLY A N 1
ATOM 989 C CA . GLY A 1 132 ? -12.162 -9.573 16.965 1.00 81.25 132 GLY A CA 1
ATOM 990 C C . GLY A 1 132 ? -12.192 -8.138 16.422 1.00 81.25 132 GLY A C 1
ATOM 991 O O . GLY A 1 132 ? -13.264 -7.672 16.02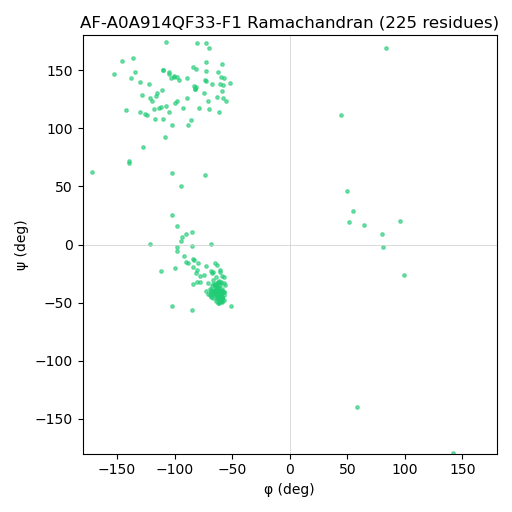6 1.00 81.25 132 GLY A O 1
ATOM 992 N N . ARG A 1 133 ? -11.029 -7.475 16.325 1.00 87.44 133 ARG A N 1
ATOM 993 C CA . ARG A 1 133 ? -10.839 -6.198 15.606 1.00 87.44 133 ARG A CA 1
ATOM 994 C C . ARG A 1 133 ? -10.180 -6.443 14.254 1.00 87.44 133 ARG A C 1
ATOM 996 O O . ARG A 1 133 ? -10.709 -6.043 13.219 1.00 87.44 133 ARG A O 1
ATOM 1003 N N . ILE A 1 134 ? -9.048 -7.148 14.280 1.00 88.88 134 ILE A N 1
ATOM 1004 C CA . ILE A 1 134 ? -8.278 -7.546 13.101 1.00 88.88 134 ILE A CA 1
ATOM 1005 C C . ILE A 1 134 ? -8.122 -9.061 13.123 1.00 88.88 134 ILE A C 1
ATOM 1007 O O . ILE A 1 134 ? -7.406 -9.618 13.954 1.00 88.88 134 ILE A O 1
ATOM 1011 N N . ASP A 1 135 ? -8.778 -9.723 12.176 1.00 89.31 135 ASP A N 1
ATOM 1012 C CA . ASP A 1 135 ? -8.812 -11.186 12.098 1.00 89.31 135 ASP A CA 1
ATOM 1013 C C . ASP A 1 135 ? -7.813 -11.731 11.074 1.00 89.31 135 ASP A C 1
ATOM 1015 O O . ASP A 1 135 ? -7.438 -12.904 11.121 1.00 89.31 135 ASP A O 1
ATOM 1019 N N . ARG A 1 136 ? -7.367 -10.891 10.131 1.00 92.50 136 ARG A N 1
ATOM 1020 C CA . ARG A 1 136 ? -6.391 -11.262 9.102 1.00 92.50 136 ARG A CA 1
ATOM 1021 C C . ARG A 1 136 ? -5.239 -10.274 9.059 1.00 92.50 136 ARG A C 1
ATOM 1023 O O . ARG A 1 136 ? -5.445 -9.071 8.934 1.00 92.50 136 ARG A O 1
ATOM 1030 N N . LYS A 1 137 ? -4.026 -10.816 9.112 1.00 94.38 137 LYS A N 1
ATOM 1031 C CA . LYS A 1 137 ? -2.766 -10.094 8.941 1.00 94.38 137 LYS A CA 1
ATOM 1032 C C . LYS A 1 137 ? -2.138 -10.609 7.654 1.00 94.38 137 LYS A C 1
ATOM 1034 O O . LYS A 1 137 ? -1.892 -11.807 7.547 1.00 94.38 137 LYS A O 1
ATOM 1039 N N . ILE A 1 138 ? -1.974 -9.733 6.671 1.00 95.44 138 ILE A N 1
ATOM 1040 C CA . ILE A 1 138 ? -1.465 -10.083 5.346 1.00 95.44 138 ILE A CA 1
ATOM 1041 C C . ILE A 1 138 ? -0.167 -9.320 5.126 1.00 95.44 138 ILE A C 1
ATOM 1043 O O . ILE A 1 138 ? -0.159 -8.090 5.070 1.00 95.44 138 ILE A O 1
ATOM 1047 N N . GLU A 1 139 ? 0.917 -10.070 4.992 1.00 95.75 139 GLU A N 1
ATOM 1048 C CA . GLU A 1 139 ? 2.216 -9.523 4.634 1.00 95.75 139 GLU A CA 1
ATOM 1049 C C . GLU A 1 139 ? 2.322 -9.330 3.123 1.00 95.75 139 GLU A C 1
ATOM 1051 O O . GLU A 1 139 ? 1.988 -10.226 2.346 1.00 95.75 139 GLU A O 1
ATOM 1056 N N . LEU A 1 140 ? 2.808 -8.165 2.706 1.00 94.75 140 LEU A N 1
ATOM 1057 C CA . LEU A 1 140 ? 3.215 -7.878 1.339 1.00 94.75 140 LEU A CA 1
ATOM 1058 C C . LEU A 1 140 ? 4.745 -7.788 1.311 1.00 94.75 140 LEU A C 1
ATOM 1060 O O . LEU A 1 140 ? 5.286 -6.703 1.569 1.00 94.75 140 LEU A O 1
ATOM 1064 N N . PRO A 1 141 ? 5.439 -8.904 1.020 1.00 92.12 141 PRO A N 1
ATOM 1065 C CA . PRO A 1 141 ? 6.892 -8.925 0.963 1.00 92.12 141 PRO A CA 1
ATOM 1066 C C . PRO A 1 141 ? 7.408 -8.142 -0.250 1.00 92.12 141 PRO A C 1
ATOM 1068 O O . PRO A 1 141 ? 6.661 -7.780 -1.167 1.00 92.12 141 PRO A O 1
ATOM 1071 N N . LYS A 1 142 ? 8.721 -7.906 -0.280 1.00 90.62 142 LYS A N 1
ATOM 1072 C CA . LYS A 1 142 ? 9.400 -7.435 -1.490 1.00 90.62 142 LYS A CA 1
ATOM 1073 C C . LYS A 1 142 ? 9.173 -8.415 -2.653 1.00 90.62 142 LYS A C 1
ATOM 1075 O O . LYS A 1 142 ? 9.144 -9.626 -2.430 1.00 90.62 142 LYS A O 1
ATOM 1080 N N . PRO A 1 143 ? 9.027 -7.915 -3.892 1.00 92.00 143 PRO A N 1
ATOM 1081 C CA . PRO A 1 143 ? 8.831 -8.781 -5.046 1.00 92.00 143 PRO A CA 1
ATOM 1082 C C . PRO A 1 143 ? 10.098 -9.597 -5.335 1.00 92.00 143 PRO A C 1
ATOM 1084 O O . PRO A 1 143 ? 11.208 -9.064 -5.317 1.00 92.00 143 PRO A O 1
ATOM 1087 N N . ASP A 1 144 ? 9.925 -10.876 -5.663 1.00 92.62 144 ASP A N 1
ATOM 1088 C CA . ASP A 1 144 ? 11.003 -11.711 -6.198 1.00 92.62 144 ASP A CA 1
ATOM 1089 C C . ASP A 1 144 ? 11.342 -11.321 -7.651 1.00 92.62 144 ASP A C 1
ATOM 1091 O O . ASP A 1 144 ? 10.670 -10.494 -8.277 1.00 92.62 144 ASP A O 1
ATOM 1095 N N . GLU A 1 145 ? 12.396 -11.911 -8.221 1.00 93.25 145 GLU A N 1
ATOM 1096 C CA . GLU A 1 145 ? 12.843 -11.580 -9.581 1.00 93.25 145 GLU A CA 1
ATOM 1097 C C . GLU A 1 145 ? 11.741 -11.790 -10.632 1.00 93.25 145 GLU A C 1
ATOM 1099 O O . GLU A 1 145 ? 11.534 -10.948 -11.510 1.00 93.25 145 GLU A O 1
ATOM 1104 N N . LYS A 1 146 ? 10.968 -12.876 -10.502 1.00 93.88 146 LYS A N 1
ATOM 1105 C CA . LYS A 1 146 ? 9.846 -13.183 -11.398 1.00 93.88 146 LYS A CA 1
ATOM 1106 C C . LYS A 1 146 ? 8.733 -12.143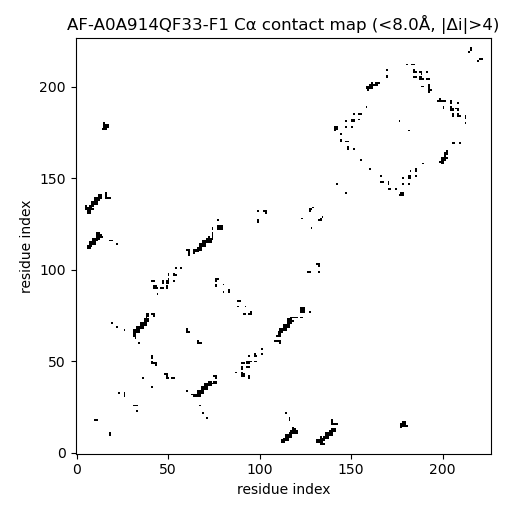 -11.289 1.00 93.88 146 LYS A C 1
ATOM 1108 O O . LYS A 1 146 ? 8.184 -11.719 -12.307 1.00 93.88 146 LYS A O 1
ATOM 1113 N N . THR A 1 147 ? 8.409 -11.711 -10.076 1.00 94.31 147 THR A N 1
ATOM 1114 C CA . THR A 1 147 ? 7.393 -10.688 -9.818 1.00 94.31 147 THR A CA 1
ATOM 1115 C C . THR A 1 147 ? 7.851 -9.326 -10.323 1.00 94.31 147 THR A C 1
ATOM 1117 O O . THR A 1 147 ? 7.067 -8.636 -10.968 1.00 94.31 147 THR A O 1
ATOM 1120 N N . LYS A 1 148 ? 9.125 -8.958 -10.143 1.00 95.19 148 LYS A N 1
ATOM 1121 C CA . LYS A 1 148 ? 9.686 -7.720 -10.709 1.00 95.19 148 LYS A CA 1
ATOM 1122 C C . LYS A 1 148 ? 9.575 -7.681 -12.228 1.00 95.19 148 LYS A C 1
ATOM 1124 O O . LYS A 1 148 ? 9.125 -6.675 -12.765 1.00 95.19 148 LYS A O 1
ATOM 1129 N N . MET A 1 149 ? 9.902 -8.774 -12.921 1.00 94.81 149 MET A N 1
ATOM 1130 C CA . MET A 1 149 ? 9.738 -8.848 -14.380 1.00 94.81 149 MET A CA 1
ATOM 1131 C C . MET A 1 149 ? 8.280 -8.636 -14.808 1.00 94.81 149 MET A C 1
ATOM 1133 O O . MET A 1 149 ? 8.025 -7.913 -15.769 1.00 94.81 149 MET A O 1
ATOM 1137 N N . LYS A 1 150 ? 7.312 -9.195 -14.068 1.00 96.25 150 LYS A N 1
ATOM 1138 C CA . LYS A 1 150 ? 5.883 -8.937 -14.314 1.00 96.25 150 LYS A CA 1
ATOM 1139 C C . LYS A 1 150 ? 5.516 -7.472 -14.081 1.00 96.25 150 LYS A C 1
ATOM 1141 O O . LYS A 1 150 ? 4.812 -6.894 -14.900 1.00 96.25 150 LYS A O 1
ATOM 1146 N N . ILE A 1 151 ? 6.006 -6.862 -13.002 1.00 95.94 151 ILE A N 1
ATOM 1147 C CA . ILE A 1 151 ? 5.761 -5.445 -12.697 1.00 95.94 151 ILE A CA 1
ATOM 1148 C C . ILE A 1 151 ? 6.324 -4.548 -13.811 1.00 95.94 151 ILE A C 1
ATOM 1150 O O . ILE A 1 151 ? 5.618 -3.664 -14.295 1.00 95.94 151 ILE A O 1
ATOM 1154 N N . LEU A 1 152 ? 7.556 -4.806 -14.266 1.00 96.12 152 LEU A N 1
ATOM 1155 C CA . LEU A 1 152 ? 8.170 -4.105 -15.398 1.00 96.12 152 LEU A CA 1
ATOM 1156 C C . LEU A 1 152 ? 7.335 -4.278 -16.671 1.00 96.12 152 LEU A C 1
ATOM 1158 O O . LEU A 1 152 ? 7.027 -3.295 -17.338 1.00 96.12 152 LEU A O 1
ATOM 1162 N N . SER A 1 153 ? 6.895 -5.501 -16.977 1.00 96.69 153 SER A N 1
ATOM 1163 C CA . SER A 1 153 ? 6.040 -5.777 -18.137 1.00 96.69 153 SER A CA 1
ATOM 1164 C C . SER A 1 153 ? 4.709 -5.024 -18.086 1.00 96.69 153 SER A C 1
ATOM 1166 O O . SER A 1 153 ? 4.278 -4.485 -19.102 1.00 96.69 153 SER A O 1
ATOM 1168 N N . ILE A 1 154 ? 4.067 -4.942 -16.917 1.00 96.50 154 ILE A N 1
ATOM 1169 C CA . ILE A 1 154 ? 2.813 -4.197 -16.745 1.00 96.50 154 ILE A CA 1
ATOM 1170 C C . ILE A 1 154 ? 3.050 -2.705 -16.994 1.00 96.50 154 ILE A C 1
ATOM 1172 O O . ILE A 1 154 ? 2.322 -2.086 -17.771 1.00 96.50 154 ILE A O 1
ATOM 1176 N N . HIS A 1 155 ? 4.083 -2.125 -16.380 1.00 96.69 155 HIS A N 1
ATOM 1177 C CA . HIS A 1 155 ? 4.365 -0.692 -16.495 1.00 96.69 155 HIS A CA 1
ATOM 1178 C C . HIS A 1 155 ? 4.930 -0.267 -17.853 1.00 96.69 155 HIS A C 1
ATOM 1180 O O . HIS A 1 155 ? 4.839 0.908 -18.196 1.00 96.69 155 HIS A O 1
ATOM 1186 N N . THR A 1 156 ? 5.454 -1.203 -18.640 1.00 96.69 156 THR A N 1
ATOM 1187 C CA . THR A 1 156 ? 5.943 -0.952 -20.002 1.00 96.69 156 THR A CA 1
ATOM 1188 C C . THR A 1 156 ? 4.942 -1.322 -21.094 1.00 96.69 156 THR A C 1
ATOM 1190 O O . THR A 1 156 ? 5.214 -1.073 -22.263 1.00 96.69 156 THR A O 1
ATOM 1193 N N . SER A 1 157 ? 3.767 -1.860 -20.748 1.00 95.94 157 SER A N 1
ATOM 1194 C CA . SER A 1 157 ? 2.757 -2.315 -21.721 1.00 95.94 157 SER A CA 1
ATOM 1195 C C . SER A 1 157 ? 2.291 -1.234 -22.711 1.00 95.94 157 SER A C 1
ATOM 1197 O O . SER A 1 157 ? 1.932 -1.556 -23.839 1.00 95.94 157 SER A O 1
ATOM 1199 N N . GLY A 1 158 ? 2.330 0.043 -22.316 1.00 94.12 158 GLY A N 1
ATOM 1200 C CA . GLY A 1 158 ? 2.022 1.190 -23.181 1.00 94.12 158 GLY A CA 1
ATOM 1201 C C . GLY A 1 158 ? 3.237 1.846 -23.851 1.00 94.12 158 GLY A C 1
ATOM 1202 O O . GLY A 1 158 ? 3.084 2.876 -24.502 1.00 94.12 158 GLY A O 1
ATOM 1203 N N . MET A 1 159 ? 4.447 1.311 -23.668 1.00 96.56 159 MET A N 1
ATOM 1204 C CA . MET A 1 159 ? 5.696 1.892 -24.172 1.00 96.56 159 MET A CA 1
ATOM 1205 C C . MET A 1 159 ? 6.152 1.184 -25.452 1.00 96.56 159 MET A C 1
ATOM 1207 O O . MET A 1 159 ? 6.027 -0.030 -25.586 1.00 96.56 159 MET A O 1
ATOM 1211 N N . THR A 1 160 ? 6.752 1.929 -26.385 1.00 97.00 160 THR A N 1
ATOM 1212 C CA . THR A 1 160 ? 7.447 1.316 -27.528 1.00 97.00 160 THR A CA 1
ATOM 1213 C C . THR A 1 160 ? 8.879 0.986 -27.114 1.00 97.00 160 THR A C 1
ATOM 1215 O O . THR A 1 160 ? 9.707 1.882 -26.951 1.00 97.00 160 THR A O 1
ATOM 1218 N N . LEU A 1 161 ? 9.165 -0.301 -26.919 1.00 97.31 161 LEU A N 1
ATOM 1219 C CA . LEU A 1 161 ? 10.481 -0.787 -26.503 1.00 97.31 161 LEU A CA 1
ATOM 1220 C C . LEU A 1 161 ? 11.312 -1.239 -27.708 1.00 97.31 161 LEU A C 1
ATOM 1222 O O . LEU A 1 161 ? 10.795 -1.854 -28.643 1.00 97.31 161 LEU A O 1
ATOM 1226 N N . ALA A 1 162 ? 12.613 -0.964 -27.677 1.00 96.69 162 ALA A N 1
ATOM 1227 C CA . ALA A 1 162 ? 13.551 -1.540 -28.629 1.00 96.69 162 ALA A CA 1
ATOM 1228 C C . ALA A 1 162 ? 13.787 -3.035 -28.337 1.00 96.69 162 ALA A C 1
ATOM 1230 O O . ALA A 1 162 ? 13.588 -3.526 -27.226 1.00 96.69 162 ALA A O 1
ATOM 1231 N N . LYS A 1 163 ? 14.225 -3.779 -29.362 1.00 94.25 163 LYS A N 1
ATOM 1232 C CA . LYS A 1 163 ? 14.427 -5.243 -29.295 1.00 94.25 163 LYS A CA 1
ATOM 1233 C C . LYS A 1 163 ? 15.528 -5.675 -28.315 1.00 94.25 163 LYS A C 1
ATOM 1235 O O . LYS A 1 163 ? 15.635 -6.854 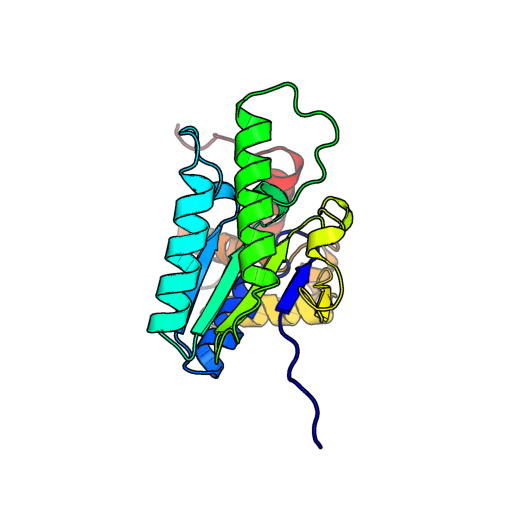-27.993 1.00 94.25 163 LYS A O 1
ATOM 1240 N N . ASP A 1 164 ? 16.382 -4.747 -27.899 1.00 93.44 164 ASP A N 1
ATOM 1241 C CA . ASP A 1 164 ? 17.495 -4.964 -26.975 1.00 93.44 164 ASP A CA 1
ATOM 1242 C C . ASP A 1 164 ? 17.075 -4.933 -25.496 1.00 93.44 164 ASP A C 1
ATOM 1244 O O . ASP A 1 164 ? 17.853 -5.369 -24.641 1.00 93.44 164 ASP A O 1
ATOM 1248 N N . VAL A 1 165 ? 15.860 -4.462 -25.188 1.00 95.44 165 VAL A N 1
ATOM 1249 C CA . VAL A 1 165 ? 15.338 -4.380 -23.820 1.00 95.44 165 VAL A CA 1
ATOM 1250 C C . VAL A 1 165 ? 15.063 -5.784 -23.280 1.00 95.44 165 VAL A C 1
ATOM 1252 O O . VAL A 1 165 ? 14.206 -6.509 -23.781 1.00 95.44 165 VAL A O 1
ATOM 1255 N N . LYS A 1 166 ? 15.796 -6.162 -22.228 1.00 95.00 166 LYS A N 1
ATOM 1256 C CA . LYS A 1 166 ? 15.658 -7.453 -21.535 1.00 95.00 166 LYS A CA 1
ATOM 1257 C C . LYS A 1 166 ? 15.434 -7.221 -20.047 1.00 95.00 166 LYS A C 1
ATOM 1259 O O . LYS A 1 166 ? 16.344 -6.759 -19.354 1.00 95.00 166 LYS A O 1
ATOM 1264 N N . PHE A 1 167 ? 14.244 -7.542 -19.542 1.00 94.44 167 PHE A N 1
ATOM 1265 C CA . PHE A 1 167 ? 13.893 -7.309 -18.135 1.00 94.44 167 PHE A CA 1
ATOM 1266 C C . PHE A 1 167 ? 14.747 -8.133 -17.171 1.00 94.44 167 PHE A C 1
ATOM 1268 O O . PHE A 1 167 ? 15.034 -7.664 -16.073 1.00 94.44 167 PHE A O 1
ATOM 1275 N N . GLU A 1 168 ? 15.244 -9.295 -17.593 1.00 93.81 168 GLU A N 1
ATOM 1276 C CA . GLU A 1 168 ? 16.181 -10.110 -16.816 1.00 93.81 168 GLU A CA 1
ATOM 1277 C C . GLU A 1 168 ? 17.441 -9.310 -16.469 1.00 93.81 168 GLU A C 1
ATOM 1279 O O . GLU A 1 168 ? 17.917 -9.344 -15.336 1.00 93.81 168 GLU A O 1
ATOM 1284 N N . LYS A 1 169 ? 17.951 -8.517 -17.424 1.00 91.81 169 LYS A N 1
ATOM 1285 C CA . LYS A 1 169 ? 19.121 -7.661 -17.197 1.00 91.81 169 LYS A CA 1
ATOM 1286 C C . LYS A 1 169 ? 18.813 -6.550 -16.198 1.00 91.81 169 LYS A C 1
ATOM 1288 O O . LYS A 1 169 ? 19.648 -6.272 -15.346 1.00 91.81 169 LYS A O 1
ATOM 1293 N N . ILE A 1 170 ? 17.629 -5.945 -16.275 1.00 91.19 170 ILE A N 1
ATOM 1294 C CA . ILE A 1 170 ? 17.191 -4.890 -15.347 1.00 91.19 170 ILE A CA 1
ATOM 1295 C C . ILE A 1 170 ? 17.116 -5.446 -13.922 1.00 91.19 170 ILE A C 1
ATOM 1297 O O . ILE A 1 170 ? 17.703 -4.885 -13.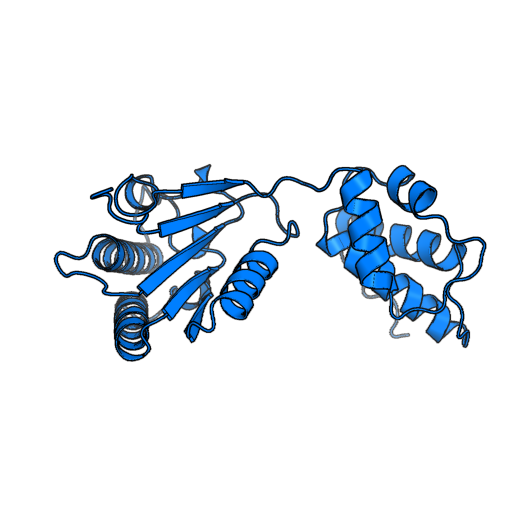003 1.00 91.19 170 ILE A O 1
ATOM 1301 N N . VAL A 1 171 ? 16.443 -6.585 -13.750 1.00 91.56 171 VAL A N 1
ATOM 1302 C CA . VAL A 1 171 ? 16.241 -7.217 -12.440 1.00 91.56 171 VAL A CA 1
ATOM 1303 C C . VAL A 1 171 ? 17.551 -7.739 -11.847 1.00 91.56 171 VAL A C 1
ATOM 1305 O O . VAL A 1 171 ? 17.760 -7.616 -10.643 1.00 91.56 171 VAL A O 1
ATOM 1308 N N . SER A 1 172 ? 18.464 -8.255 -12.676 1.00 89.75 172 SER A N 1
ATOM 1309 C CA . SER A 1 172 ? 19.775 -8.733 -12.216 1.00 89.75 172 SER A CA 1
ATOM 1310 C C . SER A 1 172 ? 20.692 -7.628 -11.678 1.00 89.75 172 SER A C 1
ATOM 1312 O O . SER A 1 172 ? 21.595 -7.919 -10.897 1.00 89.75 172 SER A O 1
ATOM 1314 N N . LYS A 1 173 ? 20.474 -6.370 -12.091 1.00 85.75 173 LYS A N 1
ATOM 1315 C CA . LYS A 1 173 ? 21.324 -5.232 -11.712 1.00 85.75 173 LYS A CA 1
ATOM 1316 C C . LYS A 1 173 ? 21.055 -4.729 -10.304 1.00 85.75 173 LYS A C 1
ATOM 1318 O O . LYS A 1 173 ? 21.986 -4.255 -9.665 1.00 85.75 173 LYS A O 1
ATOM 1323 N N . GLU A 1 174 ? 19.814 -4.825 -9.830 1.00 82.56 174 GLU A N 1
ATOM 1324 C CA . GLU A 1 174 ? 19.463 -4.403 -8.477 1.00 82.56 174 GLU A CA 1
ATOM 1325 C C . GLU A 1 174 ? 18.431 -5.338 -7.839 1.00 82.56 174 GLU A C 1
ATOM 1327 O O . GLU A 1 174 ? 17.270 -5.449 -8.257 1.00 82.56 174 GLU A O 1
ATOM 1332 N N . ARG A 1 175 ? 18.866 -6.007 -6.768 1.00 80.31 175 ARG A N 1
ATOM 1333 C CA . ARG A 1 175 ? 18.057 -6.990 -6.045 1.00 80.31 175 ARG A CA 1
ATOM 1334 C C . ARG A 1 175 ? 17.132 -6.341 -5.019 1.00 80.31 175 ARG A C 1
ATOM 1336 O O . ARG A 1 175 ? 16.104 -6.933 -4.711 1.00 80.31 175 ARG A O 1
ATOM 1343 N N . GLU A 1 176 ? 17.387 -5.108 -4.596 1.00 85.19 176 GLU A N 1
ATOM 1344 C CA . GLU A 1 176 ? 16.613 -4.442 -3.537 1.00 85.19 176 GLU A CA 1
ATOM 1345 C C . GLU A 1 176 ? 15.589 -3.407 -4.053 1.00 85.19 176 GLU A C 1
ATOM 1347 O O . GLU A 1 176 ? 15.202 -2.487 -3.332 1.00 85.19 176 GLU A O 1
ATOM 1352 N N . ILE A 1 177 ? 15.107 -3.542 -5.296 1.00 88.50 177 ILE A N 1
ATOM 1353 C CA . ILE A 1 177 ? 14.020 -2.690 -5.815 1.00 88.50 177 ILE A CA 1
ATOM 1354 C C . ILE A 1 177 ? 12.624 -3.179 -5.394 1.00 88.50 177 ILE A C 1
ATOM 1356 O O . ILE A 1 177 ? 12.280 -4.354 -5.529 1.00 88.50 177 ILE A O 1
ATOM 1360 N N . SER A 1 178 ? 11.793 -2.249 -4.929 1.00 92.75 178 SER A N 1
ATOM 1361 C CA . SER A 1 178 ? 10.362 -2.435 -4.662 1.00 92.75 178 SER A CA 1
ATOM 1362 C C . SER A 1 178 ? 9.523 -2.336 -5.945 1.00 92.75 178 SER A C 1
ATOM 1364 O O . SER A 1 178 ? 10.014 -1.968 -7.017 1.00 92.75 178 SER A O 1
ATOM 1366 N N . GLY A 1 179 ? 8.220 -2.621 -5.850 1.00 92.94 179 GLY A N 1
ATOM 1367 C CA . GLY A 1 179 ? 7.301 -2.420 -6.974 1.00 92.94 179 GLY A CA 1
ATOM 1368 C C . GLY A 1 179 ? 7.188 -0.947 -7.386 1.00 92.94 179 GLY A C 1
ATOM 1369 O O . GLY A 1 179 ? 7.145 -0.639 -8.578 1.00 92.94 179 GLY A O 1
ATOM 1370 N N . ALA A 1 180 ? 7.222 -0.032 -6.413 1.00 93.31 180 ALA A N 1
ATOM 1371 C CA . ALA A 1 180 ? 7.265 1.406 -6.676 1.00 93.31 180 ALA A CA 1
ATOM 1372 C C . ALA A 1 180 ? 8.537 1.821 -7.436 1.00 93.31 180 ALA A C 1
ATOM 1374 O O . ALA A 1 180 ? 8.450 2.615 -8.370 1.00 93.31 180 ALA A O 1
ATOM 1375 N N . ASP A 1 181 ? 9.690 1.233 -7.104 1.00 93.69 181 ASP A N 1
ATOM 1376 C CA . ASP A 1 181 ? 10.945 1.498 -7.819 1.00 93.69 181 ASP A CA 1
ATOM 1377 C C . ASP A 1 181 ? 10.892 0.986 -9.259 1.00 93.69 181 ASP A C 1
ATOM 1379 O O . ASP A 1 181 ? 11.304 1.690 -10.174 1.00 93.69 181 ASP A O 1
ATOM 1383 N N . CYS A 1 182 ? 10.325 -0.205 -9.489 1.00 94.75 182 CYS A N 1
ATOM 1384 C CA . CYS A 1 182 ? 10.138 -0.735 -10.844 1.00 94.75 182 CYS A CA 1
ATOM 1385 C C . CYS A 1 182 ? 9.313 0.233 -11.708 1.00 94.75 182 CYS A C 1
ATOM 1387 O O . CYS A 1 182 ? 9.674 0.514 -12.853 1.00 94.75 182 CYS A O 1
ATOM 1389 N N . ARG A 1 183 ? 8.229 0.790 -11.149 1.00 95.25 183 ARG A N 1
ATOM 1390 C CA . ARG A 1 183 ? 7.417 1.817 -11.817 1.00 95.25 183 ARG A CA 1
ATOM 1391 C C . ARG A 1 183 ? 8.208 3.101 -12.080 1.00 95.25 183 ARG A C 1
ATOM 1393 O O . ARG A 1 183 ? 8.085 3.676 -13.164 1.00 95.25 183 ARG A O 1
ATOM 1400 N N . ALA A 1 184 ? 8.996 3.555 -11.107 1.00 95.38 184 ALA A N 1
ATOM 1401 C CA . ALA A 1 184 ? 9.811 4.759 -11.237 1.00 95.38 184 ALA A CA 1
ATOM 1402 C C . ALA A 1 184 ? 10.870 4.599 -12.338 1.00 95.38 184 ALA A C 1
ATOM 1404 O O . ALA A 1 184 ? 10.985 5.466 -13.197 1.00 95.38 184 ALA A O 1
ATOM 1405 N N . ILE A 1 185 ? 11.547 3.448 -12.388 1.00 95.69 185 ILE A N 1
ATOM 1406 C CA . ILE A 1 185 ? 12.522 3.099 -13.430 1.00 95.69 185 ILE A CA 1
ATOM 1407 C C . ILE A 1 185 ? 11.877 3.125 -14.822 1.00 95.69 185 ILE A C 1
ATOM 1409 O O . ILE A 1 185 ? 12.446 3.706 -15.741 1.00 95.69 185 ILE A O 1
ATOM 1413 N N . CYS A 1 186 ? 10.682 2.543 -14.989 1.00 96.81 186 CYS A N 1
ATOM 1414 C CA . CYS A 1 186 ? 9.978 2.568 -16.280 1.00 96.81 186 CYS A CA 1
ATOM 1415 C C . CYS A 1 186 ? 9.627 3.998 -16.711 1.00 96.81 186 CYS A C 1
ATOM 1417 O O . CYS A 1 186 ? 9.829 4.367 -17.867 1.00 96.81 186 CYS A O 1
ATOM 1419 N N . THR A 1 187 ? 9.130 4.808 -15.771 1.00 96.56 187 THR A N 1
ATOM 1420 C CA . THR A 1 187 ? 8.798 6.219 -16.019 1.00 96.56 187 THR A CA 1
ATOM 1421 C C . THR A 1 187 ? 10.038 7.009 -16.435 1.00 96.56 187 THR A C 1
ATOM 1423 O O . THR A 1 187 ? 10.015 7.683 -17.461 1.00 96.56 187 THR A O 1
ATOM 1426 N N . GLU A 1 188 ? 11.133 6.889 -15.683 1.00 96.44 188 GLU A N 1
ATOM 1427 C CA . GLU A 1 188 ? 12.384 7.605 -15.947 1.00 96.44 188 GLU A CA 1
ATOM 1428 C C . GLU A 1 188 ? 13.013 7.181 -17.282 1.00 96.44 188 GLU A C 1
ATOM 1430 O O . GLU A 1 188 ? 13.428 8.034 -18.061 1.00 96.44 188 GLU A O 1
ATOM 1435 N N . ALA A 1 189 ? 13.000 5.886 -17.618 1.00 97.19 189 ALA A N 1
ATOM 1436 C CA . ALA A 1 189 ? 13.474 5.407 -18.918 1.00 97.19 189 ALA A CA 1
ATOM 1437 C C . ALA A 1 189 ? 12.663 6.011 -20.082 1.00 97.19 189 ALA A C 1
ATOM 1439 O O . ALA A 1 189 ? 13.229 6.451 -21.084 1.00 97.19 189 ALA A O 1
ATOM 1440 N N . GLY A 1 190 ? 11.336 6.102 -19.933 1.00 97.00 190 GLY A N 1
ATOM 1441 C CA . GLY A 1 190 ? 10.475 6.797 -20.893 1.00 97.00 190 GLY A CA 1
ATOM 1442 C C . GLY A 1 190 ? 10.803 8.288 -21.011 1.00 97.00 190 GLY A C 1
ATOM 1443 O O . GLY A 1 190 ? 10.901 8.813 -22.120 1.00 97.00 190 GLY A O 1
ATOM 1444 N N . MET A 1 191 ? 11.039 8.963 -19.884 1.00 96.56 191 MET A N 1
ATOM 1445 C CA . MET A 1 191 ? 11.418 10.379 -19.860 1.00 96.56 191 MET A CA 1
ATOM 1446 C C . MET A 1 191 ? 12.773 10.634 -20.526 1.00 96.56 191 MET A C 1
ATOM 1448 O O . MET A 1 191 ? 12.913 11.612 -21.258 1.00 96.56 191 MET A O 1
ATOM 1452 N N . LEU A 1 192 ? 13.758 9.756 -20.331 1.00 97.06 192 LEU A N 1
ATOM 1453 C CA . LEU A 1 192 ? 15.068 9.850 -20.981 1.00 97.06 192 LEU A CA 1
ATOM 1454 C C . LEU A 1 192 ? 14.966 9.711 -22.504 1.00 97.06 192 LEU A C 1
ATOM 1456 O O . LEU A 1 192 ? 15.571 10.501 -23.234 1.00 97.06 192 LEU A O 1
ATOM 1460 N N . ALA A 1 193 ? 14.144 8.778 -22.991 1.00 97.12 193 ALA A N 1
ATOM 1461 C CA . ALA A 1 193 ? 13.876 8.650 -24.420 1.00 97.12 193 ALA A CA 1
ATOM 1462 C C . ALA A 1 193 ? 13.201 9.908 -24.989 1.00 97.12 193 ALA A C 1
ATOM 1464 O O . ALA A 1 193 ? 13.631 10.415 -26.028 1.00 97.12 193 ALA A O 1
ATOM 1465 N N . LEU A 1 194 ? 12.209 10.459 -24.279 1.00 96.12 194 LEU A N 1
ATOM 1466 C CA . LEU A 1 194 ? 11.529 11.698 -24.671 1.00 96.12 194 LEU A CA 1
ATOM 1467 C C . LEU A 1 194 ? 12.479 12.902 -24.710 1.00 96.12 194 LEU A C 1
ATOM 1469 O O . LEU A 1 194 ? 12.447 13.662 -25.677 1.00 96.12 194 LEU A O 1
ATOM 1473 N N . ARG A 1 195 ? 13.359 13.057 -23.710 1.00 95.56 195 ARG A N 1
ATOM 1474 C CA . ARG A 1 195 ? 14.393 14.112 -23.679 1.00 95.56 195 ARG A CA 1
ATOM 1475 C C . ARG A 1 195 ? 15.375 13.998 -24.844 1.00 95.56 195 ARG A C 1
ATOM 1477 O O . ARG A 1 195 ? 15.860 15.008 -25.333 1.00 95.56 195 ARG A O 1
ATOM 1484 N N . ALA A 1 196 ? 15.637 12.781 -25.310 1.00 95.69 196 ALA A N 1
ATOM 1485 C CA . ALA A 1 196 ? 16.446 12.520 -26.497 1.00 95.69 196 ALA A CA 1
ATOM 1486 C C . ALA A 1 196 ? 15.645 12.591 -27.815 1.00 95.69 196 ALA A C 1
ATOM 1488 O O . ALA A 1 196 ? 16.146 12.155 -28.851 1.00 95.69 196 ALA A O 1
ATOM 1489 N N . HIS A 1 197 ? 14.400 13.082 -27.787 1.00 96.25 197 HIS A N 1
ATOM 1490 C CA . HIS A 1 197 ? 13.481 13.143 -28.930 1.00 96.25 197 HIS A CA 1
ATOM 1491 C C . HIS A 1 197 ? 13.240 11.787 -29.623 1.00 96.25 197 HIS A C 1
ATOM 1493 O O . HIS A 1 197 ? 12.945 11.721 -30.818 1.00 96.25 197 HIS A O 1
ATOM 1499 N N . ARG A 1 198 ? 13.336 10.682 -28.874 1.00 96.56 198 ARG A N 1
ATOM 1500 C CA . ARG A 1 198 ? 13.079 9.322 -29.361 1.00 96.56 198 ARG A CA 1
ATOM 1501 C C . ARG A 1 198 ? 11.687 8.851 -28.955 1.00 96.56 198 ARG A C 1
ATOM 1503 O O . ARG A 1 198 ? 11.217 9.107 -27.853 1.00 96.56 198 ARG A O 1
ATOM 1510 N N . LYS A 1 199 ? 11.048 8.089 -29.849 1.00 94.56 199 LYS A N 1
ATOM 1511 C CA . LYS A 1 199 ? 9.778 7.385 -29.579 1.00 94.56 199 LYS A CA 1
ATOM 1512 C C . LYS A 1 199 ? 9.974 5.959 -29.063 1.00 94.56 199 LYS A C 1
ATOM 1514 O O . LYS A 1 199 ? 9.009 5.325 -28.658 1.00 94.56 199 LYS A O 1
ATOM 1519 N N . VAL A 1 200 ? 11.207 5.454 -29.118 1.00 97.44 200 VAL A N 1
ATOM 1520 C CA . VAL A 1 200 ? 11.566 4.090 -28.729 1.00 97.44 200 VAL A CA 1
ATOM 1521 C C . VAL A 1 200 ? 12.517 4.149 -27.540 1.00 97.44 200 VAL A C 1
ATOM 1523 O O . VAL A 1 200 ? 13.540 4.839 -27.604 1.00 97.44 200 VAL A O 1
ATOM 1526 N N . VAL A 1 201 ? 12.172 3.419 -26.482 1.00 97.81 201 VAL A N 1
ATOM 1527 C CA . VAL A 1 201 ? 12.982 3.275 -25.266 1.00 97.81 201 VAL A CA 1
ATOM 1528 C C . VAL A 1 201 ? 13.922 2.088 -25.436 1.00 97.81 201 VAL A C 1
ATOM 1530 O O . VAL A 1 201 ? 13.470 0.990 -25.768 1.00 97.81 201 VAL A O 1
ATOM 1533 N N . CYS A 1 202 ? 15.220 2.301 -25.237 1.00 97.25 202 CYS A N 1
ATOM 1534 C CA . CYS A 1 202 ? 16.245 1.266 -25.380 1.00 97.25 202 CYS A CA 1
ATOM 1535 C C . CYS A 1 202 ? 16.806 0.820 -24.029 1.00 97.25 202 CYS A C 1
ATOM 1537 O O . CYS A 1 202 ? 16.479 1.380 -22.981 1.00 97.25 202 CYS A O 1
ATOM 1539 N N . MET A 1 203 ? 17.664 -0.204 -24.037 1.00 96.25 203 MET A N 1
ATOM 1540 C CA . MET A 1 203 ? 18.256 -0.718 -22.800 1.00 96.25 203 MET A CA 1
ATOM 1541 C C . MET A 1 203 ? 19.116 0.338 -22.076 1.00 96.25 203 MET A C 1
ATOM 1543 O O . MET A 1 203 ? 19.144 0.357 -20.848 1.00 96.25 203 MET A O 1
ATOM 1547 N N . ASP A 1 204 ? 19.769 1.248 -22.810 1.00 96.25 204 ASP A N 1
ATOM 1548 C CA . ASP A 1 204 ? 20.575 2.331 -22.218 1.00 96.25 204 ASP A CA 1
ATOM 1549 C C . ASP A 1 204 ? 19.724 3.307 -21.383 1.00 96.25 204 ASP A C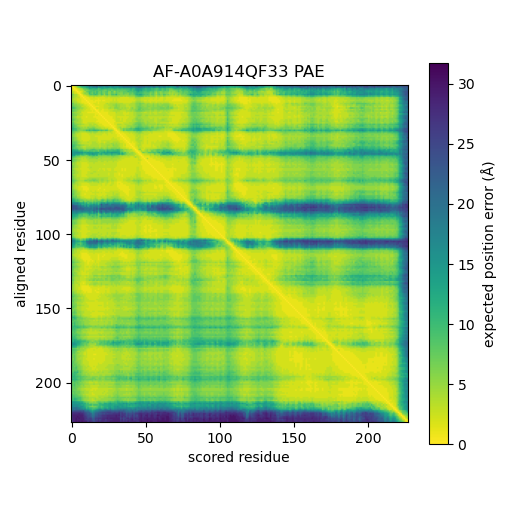 1
ATOM 1551 O O . ASP A 1 204 ? 20.163 3.770 -20.330 1.00 96.25 204 ASP A O 1
ATOM 1555 N N . ASP A 1 205 ? 18.476 3.562 -21.791 1.00 96.88 205 ASP A N 1
ATOM 1556 C CA . ASP A 1 205 ? 17.548 4.396 -21.019 1.00 96.88 205 ASP A CA 1
ATOM 1557 C C . ASP A 1 205 ? 17.228 3.758 -19.664 1.00 96.88 205 ASP A C 1
ATOM 1559 O O . ASP A 1 205 ? 17.247 4.434 -18.637 1.00 96.88 205 ASP A O 1
ATOM 1563 N N . PHE A 1 206 ? 16.991 2.442 -19.641 1.00 96.38 206 PHE A N 1
ATOM 1564 C CA . PHE A 1 206 ? 16.788 1.703 -18.395 1.00 96.38 206 PHE A CA 1
ATOM 1565 C C . PHE A 1 206 ? 18.042 1.704 -17.524 1.00 96.38 206 PHE A C 1
ATOM 1567 O O . PHE A 1 206 ? 17.945 1.875 -16.312 1.00 96.38 206 PHE A O 1
ATOM 1574 N N . ASP A 1 207 ? 19.222 1.566 -18.120 1.00 94.69 207 ASP A N 1
ATOM 1575 C CA . ASP A 1 207 ? 20.485 1.570 -17.384 1.00 94.69 207 ASP A CA 1
ATOM 1576 C C . ASP A 1 207 ? 20.752 2.909 -16.695 1.00 94.69 207 ASP A C 1
ATOM 1578 O O . ASP A 1 207 ? 21.194 2.942 -15.541 1.00 94.69 207 ASP A O 1
ATOM 1582 N N . ARG A 1 208 ? 20.447 4.017 -17.374 1.00 95.06 208 ARG A N 1
ATOM 1583 C CA . ARG A 1 208 ? 20.496 5.364 -16.794 1.00 95.06 208 ARG A CA 1
ATOM 1584 C C . ARG A 1 208 ? 19.403 5.567 -15.748 1.00 95.06 208 ARG A C 1
ATOM 1586 O O . ARG A 1 208 ? 19.700 6.065 -14.666 1.00 95.06 208 ARG A O 1
ATOM 1593 N N . ALA A 1 209 ? 18.177 5.122 -16.018 1.00 95.25 209 ALA A N 1
ATOM 1594 C CA . ALA A 1 209 ? 17.061 5.231 -15.083 1.00 95.25 209 ALA A CA 1
ATOM 1595 C C . ALA A 1 209 ? 17.337 4.506 -13.758 1.00 95.25 209 ALA A C 1
ATOM 1597 O O . ALA A 1 209 ? 17.124 5.068 -12.687 1.00 95.25 209 ALA A O 1
ATOM 1598 N N . ILE A 1 210 ? 17.872 3.282 -13.815 1.00 93.12 210 ILE A N 1
ATOM 1599 C CA . ILE A 1 210 ? 18.282 2.511 -12.634 1.00 93.12 210 ILE A CA 1
ATOM 1600 C C . ILE A 1 210 ? 19.303 3.302 -11.811 1.00 93.12 210 ILE A C 1
ATOM 1602 O O . ILE A 1 210 ? 19.135 3.440 -10.600 1.00 93.12 210 ILE A O 1
ATOM 1606 N N . LYS A 1 211 ? 20.335 3.860 -12.461 1.00 91.31 211 LYS A N 1
ATOM 1607 C CA . LYS A 1 211 ? 21.340 4.689 -11.782 1.00 91.31 211 LYS A CA 1
ATOM 1608 C C . LYS A 1 211 ? 20.695 5.899 -11.111 1.00 91.31 211 LYS A C 1
ATOM 1610 O O . LYS A 1 211 ? 20.930 6.093 -9.927 1.00 91.31 211 LYS A O 1
ATOM 1615 N N . ASN A 1 212 ? 19.850 6.649 -11.819 1.00 90.94 212 ASN A N 1
ATOM 1616 C CA . ASN A 1 212 ? 19.193 7.847 -11.287 1.00 90.94 212 ASN A CA 1
ATOM 1617 C C . ASN A 1 212 ? 18.323 7.526 -10.061 1.00 90.94 212 ASN A C 1
ATOM 1619 O O . ASN A 1 212 ? 18.448 8.174 -9.023 1.00 90.94 212 ASN A O 1
ATOM 1623 N N . ILE A 1 213 ? 17.484 6.489 -10.150 1.00 90.12 213 ILE A N 1
ATOM 1624 C CA . ILE A 1 213 ? 16.565 6.102 -9.071 1.00 90.12 213 ILE A CA 1
ATOM 1625 C C . ILE A 1 213 ? 17.319 5.559 -7.852 1.00 90.12 213 ILE A C 1
ATOM 1627 O O . ILE A 1 213 ? 17.034 5.959 -6.723 1.00 90.12 213 ILE A O 1
ATOM 1631 N N . ILE A 1 214 ? 18.305 4.679 -8.053 1.00 85.38 214 ILE A N 1
ATOM 1632 C CA . ILE A 1 214 ? 19.086 4.110 -6.943 1.00 85.38 214 ILE A CA 1
ATOM 1633 C C . ILE A 1 214 ? 19.970 5.179 -6.299 1.00 85.38 214 ILE A C 1
ATOM 1635 O O . ILE A 1 214 ? 20.081 5.223 -5.073 1.00 85.38 214 ILE A O 1
ATOM 1639 N N . TYR A 1 215 ? 20.587 6.044 -7.104 1.00 82.56 215 TYR A N 1
ATOM 1640 C CA . TYR A 1 215 ? 21.415 7.134 -6.603 1.00 82.56 215 TYR A CA 1
ATOM 1641 C C . TYR A 1 215 ? 20.581 8.112 -5.772 1.00 82.56 215 TYR A C 1
ATOM 1643 O O . TYR A 1 215 ? 20.947 8.396 -4.635 1.00 82.56 215 TYR A O 1
ATOM 1651 N N . SER A 1 216 ? 19.408 8.522 -6.269 1.00 81.75 216 SER A N 1
ATOM 1652 C CA . SER A 1 216 ? 18.483 9.378 -5.516 1.00 81.75 216 SER A CA 1
ATOM 1653 C C . SER A 1 216 ? 18.044 8.740 -4.193 1.00 81.75 216 SER A C 1
ATOM 1655 O O . SER A 1 216 ? 17.988 9.416 -3.168 1.00 81.75 216 SER A O 1
ATOM 1657 N N . LYS A 1 217 ? 17.815 7.419 -4.171 1.00 78.38 217 LYS A N 1
ATOM 1658 C CA . LYS A 1 217 ? 17.512 6.684 -2.934 1.00 78.38 217 LYS A CA 1
ATOM 1659 C C . LYS A 1 217 ? 18.662 6.669 -1.926 1.00 78.38 217 LYS A C 1
ATOM 1661 O O . LYS A 1 217 ? 18.400 6.684 -0.727 1.00 78.38 217 LYS A O 1
ATOM 1666 N N . LYS A 1 218 ? 19.912 6.583 -2.390 1.00 75.56 218 LYS A N 1
ATOM 1667 C CA . LYS A 1 218 ? 21.097 6.492 -1.520 1.00 75.56 218 LYS A CA 1
ATOM 1668 C C . LYS A 1 218 ? 21.596 7.850 -1.029 1.00 75.56 218 LYS A C 1
ATOM 1670 O O . LYS A 1 218 ? 22.093 7.921 0.089 1.00 75.56 218 LYS A O 1
ATOM 1675 N N . PHE A 1 219 ? 21.476 8.895 -1.844 1.00 72.81 219 PHE A N 1
ATOM 1676 C CA . PHE A 1 219 ? 22.127 10.187 -1.599 1.00 72.81 219 PHE A CA 1
ATOM 1677 C C . PHE A 1 219 ? 21.154 11.372 -1.498 1.00 72.81 219 PHE A C 1
ATOM 1679 O O . PHE A 1 219 ? 21.594 12.493 -1.266 1.00 72.81 219 PHE A O 1
ATOM 1686 N N . GLY A 1 220 ? 19.842 11.141 -1.622 1.00 62.00 220 GLY A N 1
ATOM 1687 C CA . GLY A 1 220 ? 18.839 12.205 -1.702 1.00 62.00 220 GLY A CA 1
ATOM 1688 C C . GLY A 1 220 ? 18.687 12.760 -3.123 1.00 62.00 220 GLY A C 1
ATOM 1689 O O . GLY A 1 220 ? 19.447 12.425 -4.033 1.00 62.00 220 GLY A O 1
ATOM 1690 N N . VAL A 1 221 ? 17.651 13.571 -3.351 1.00 54.91 221 VAL A N 1
ATOM 1691 C CA . VAL A 1 221 ? 17.436 14.250 -4.640 1.00 54.91 221 VAL A CA 1
ATOM 1692 C C . VAL A 1 221 ? 18.498 15.341 -4.794 1.00 54.91 221 VAL A C 1
ATOM 1694 O O . VAL A 1 221 ? 18.592 16.217 -3.941 1.00 54.91 221 VAL A O 1
ATOM 1697 N N . MET A 1 222 ? 19.285 15.306 -5.870 1.00 44.81 222 MET A N 1
ATOM 1698 C CA . MET A 1 222 ? 20.118 16.447 -6.251 1.00 44.81 222 MET A CA 1
ATOM 1699 C C . MET A 1 222 ? 19.252 17.505 -6.949 1.00 44.81 222 MET A C 1
ATOM 1701 O O . MET A 1 222 ? 18.708 17.243 -8.021 1.00 44.81 222 MET A O 1
ATOM 1705 N N . GLU A 1 223 ? 19.150 18.699 -6.361 1.00 43.34 223 GLU A N 1
ATOM 1706 C CA . GLU A 1 223 ? 18.673 19.926 -7.021 1.00 43.34 223 GLU A CA 1
ATOM 1707 C C . GLU A 1 223 ? 19.736 20.478 -7.988 1.00 43.34 223 GLU A C 1
ATOM 1709 O O . GLU A 1 223 ? 20.202 21.603 -7.858 1.00 43.34 223 GLU A O 1
ATOM 1714 N N . GLU A 1 224 ? 20.143 19.704 -8.987 1.00 48.72 224 GLU A N 1
ATOM 1715 C CA . GLU A 1 224 ? 20.990 20.232 -10.059 1.00 48.72 224 GLU A CA 1
ATOM 1716 C C . GLU A 1 224 ? 20.354 19.917 -11.402 1.00 48.72 224 GLU A C 1
ATOM 1718 O O . GLU A 1 224 ? 20.659 18.896 -11.995 1.00 48.72 224 GLU A O 1
ATOM 1723 N N . PHE A 1 225 ? 19.415 20.770 -11.829 1.00 43.50 225 PHE A N 1
ATOM 1724 C CA . PHE A 1 225 ? 19.138 21.134 -13.231 1.00 43.50 225 PHE A CA 1
ATOM 1725 C C . PHE A 1 225 ? 18.125 22.303 -13.267 1.00 43.50 225 PHE A C 1
ATOM 1727 O O . PHE A 1 225 ? 17.013 22.184 -13.771 1.00 43.50 225 PHE A O 1
ATOM 1734 N N . TYR A 1 226 ? 18.525 23.443 -12.697 1.00 37.69 226 TYR A N 1
A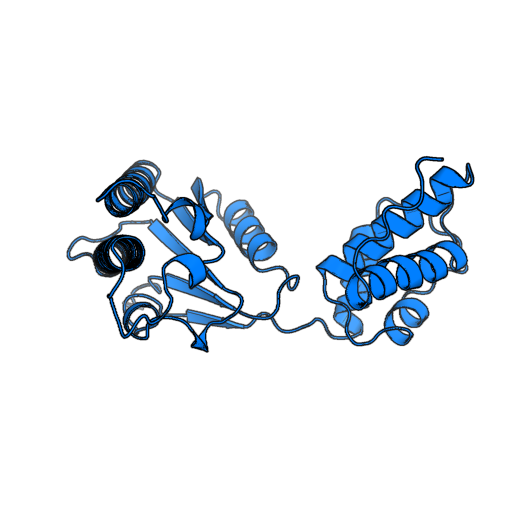TOM 1735 C CA . TYR A 1 226 ? 18.048 24.781 -13.074 1.00 37.69 226 TYR A CA 1
ATOM 1736 C C . TYR A 1 226 ? 19.256 25.727 -13.054 1.00 37.69 226 TYR A C 1
ATOM 1738 O O . TYR A 1 226 ? 19.394 26.565 -12.170 1.00 37.69 226 TYR A O 1
ATOM 1746 N N . MET A 1 227 ? 20.161 25.543 -14.013 1.00 34.31 227 MET A N 1
ATOM 1747 C CA . MET A 1 227 ? 21.048 26.587 -14.529 1.00 34.31 227 MET A CA 1
ATOM 1748 C C . MET A 1 227 ? 21.276 26.326 -16.012 1.00 34.31 227 MET A C 1
ATOM 1750 O O . MET A 1 227 ? 21.515 25.146 -16.359 1.00 34.31 227 MET A O 1
#

Solvent-accessible surface area (backbone atoms only — not comparable to full-atom values): 12609 Å² total; per-residue (Å²): 134,96,72,80,76,79,57,16,36,37,36,30,34,60,81,44,48,45,64,72,56,52,56,53,52,53,36,68,73,64,76,34,42,73,48,76,47,47,22,60,76,43,59,51,93,56,85,64,48,19,34,48,50,48,51,52,53,53,50,51,36,58,76,46,52,52,18,38,41,36,35,35,50,36,54,70,38,35,45,68,73,93,71,74,86,46,75,68,51,49,40,34,48,49,22,34,52,44,45,50,49,68,48,62,38,99,59,85,64,73,59,47,42,39,40,36,27,32,65,52,70,87,52,37,34,67,79,63,66,31,78,77,37,26,63,41,82,43,79,36,65,75,56,51,70,70,52,45,44,50,52,40,51,63,66,42,68,89,54,52,68,38,92,74,53,52,59,67,60,59,48,72,74,48,84,85,54,34,58,47,48,44,48,48,29,48,52,42,12,49,49,49,20,49,76,68,75,39,82,53,33,43,47,67,31,42,57,50,19,47,50,52,55,52,47,33,72,74,74,47,82,77,94,79,87,90,126

Foldseek 3Di:
DPDDDFAAEEEEAAPQLCLVVVLVVVCVVPVAAEAEDELVNLQDPDACVSLVVLVVSLVVPLVRPLYEYEYEAVLSLFFDDPDCPDPSSVRSPSNNVSNLCSLQDPDDSPNYHYYYYHHCPPRGDVSCCDGNSHPYYHYRYADALVRLLVLLCVLCVVAAEDPQDDSNVLCVVDVPDGSNLSNQLSVQQCVVCVVVVHRYRYPVSSVVSNCQSVVCVVPNDDPPDDD

InterPro domains:
  IPR003593 AAA+ ATPase domain [SM00382] (5-144)
  IPR003959 ATPase, AAA-type, core [PF00004] (9-141)
  IPR003960 ATPase, AAA-type, conserved site [PS00674] (112-130)
  IPR027417 P-loop containing nucleoside triphosphate hydrolase [G3DSA:3.40.50.300] (1-143)
  IPR027417 P-loop containing nucleoside triphosphate hydrolase [SSF52540] (2-218)
  IPR041569 AAA ATPase, AAA+ lid domain [PF17862] (164-207)
  IPR050221 26S Proteasome Regulatory ATPase [PTHR23073] (1-218)

pLDDT: mean 87.69, std 11.68, range [34.31, 97.81]

Sequence (227 aa):
MGITAPKGVILYGEPGTGKTLLAKAVAHSTSATFLRATGSDLVQKSSGEGARLVRDLFKMAKECAPCIVFLDEIDAVGTKRFDTSSRGEQEVQRTLLELLNQLDGFESRGDVKIIMATNRIDSLDPALIRPGRIDRKIELPKPDEKTKMKILSIHTSGMTLAKDVKFEKIVSKEREISGADCRAICTEAGMLALRAHRKVVCMDDFDRAIKNIIYSKKFGVMEEFYM

Radius of gyration: 21.57 Å; Cα contacts (8 Å, |Δi|>4): 330; chains: 1; bounding box: 47×50×58 Å

Organism: NCBI:txid227884

Mean predicted aligned error: 6.89 Å

Nearest PDB structures (foldseek):
  5l4g-assembly1_I  TM=9.411E-01  e=4.251E-29  Homo sapiens
  8usc-assembly1_B  TM=9.073E-01  e=9.142E-29  Homo sapiens
  9e8g-assembly1_D  TM=9.360E-01  e=3.525E-27  Homo sapiens
  6fvt-assembly1_I  TM=9.145E-01  e=1.374E-27  Saccharomyces cerevisiae S288C
  7w38-assembly1_F  TM=8.890E-01  e=1.012E-25  Homo sapiens